Protein AF-A0A7J8N2Q3-F1 (afdb_monomer)

Radius of gyration: 21.03 Å; Cα contacts (8 Å, |Δi|>4): 226; chains: 1; bounding box: 40×67×55 Å

Secondary structure (DSSP, 8-state):
----SS-HHHHHHHHHT--TT-------S-GGGHHHHHHHHHHHHHHHSTT-EEEEEEEE--GGG---S--HHHHTTSTTTT---EEEEEEEE--GGGGGG-S-----------TTSHHHHTTEEEEE-TTS-EEEEE-TTHHHHHHHHHHHHHHHHHHHHS-HHHHHHHHHHHHHHHHS----S-----GGGT-S------S-HHHHHHHHHHHT--HHHHHHHHHTT-

Mean predicted aligned error: 7.69 Å

InterPro domains:
  IPR012392 Very-long-chain 3-ketoacyl-CoA synthase [PTHR31561] (2-230)
  IPR013601 FAE1/Type III polyketide synthase-like protein [PF08392] (2-173)
  IPR016039 Thiolase-like [G3DSA:3.40.47.10] (2-230)
  IPR016039 Thiolase-like [SSF53901] (4-97)
  IPR016039 Thiolase-like [SSF53901] (107-230)

Nearest PDB structures (foldseek):
  3a5s-assembly1_B  TM=7.492E-01  e=6.264E-05  Rheum palmatum
  5uco-assembly1_B  TM=7.896E-01  e=2.938E-04  Hypericum androsaemum
  5w8q-assembly1_A  TM=7.729E-01  e=1.872E-04  Malus domestica
  3a5r-assembly1_B  TM=7.492E-01  e=1.872E-04  Rheum palmatum
  3cjn-assembly1_A-2  TM=3.370E-01  e=7.592E-01  Ruegeria pomeroyi DSS-3

Solvent-accessible surface area (backbone atoms only — not comparable to full-atom values): 14457 Å² total; per-residue (Å²): 114,83,86,49,90,76,38,70,69,59,50,48,37,68,73,68,65,54,68,91,83,68,86,82,82,89,86,75,93,56,66,96,51,42,64,62,52,51,51,51,53,49,54,58,48,46,75,74,46,75,69,42,76,48,76,50,75,45,73,44,58,54,83,92,61,66,47,83,65,84,55,63,52,28,46,52,60,27,66,94,70,61,42,74,71,49,71,52,74,45,85,45,68,63,42,74,87,53,56,89,74,51,93,76,79,91,85,80,87,80,88,81,87,58,65,91,37,65,71,45,43,61,14,66,37,80,47,62,49,100,84,69,43,52,23,48,37,50,44,91,52,33,64,59,44,49,52,50,53,52,52,58,43,43,70,65,44,48,74,75,54,41,54,66,68,57,55,50,51,51,52,48,53,52,53,55,41,75,74,40,95,67,90,72,87,86,85,65,81,69,56,70,79,50,41,93,78,60,84,58,83,60,83,39,71,71,57,48,55,51,49,31,64,75,58,74,51,54,70,77,51,42,41,71,29,53,60,74,64,110

Organism: NCBI:txid34289

Foldseek 3Di:
DDPDVVGPVVVVCVVVVDDPPDDDDRDDDPPPCRQLVVVVVVVVVCVVDAFDKDKGKDWDDCVVAAFPDDDPQQNCCHCVHFDDGDMDMDIDGRDPVCPVVDPDDDDDDDDDDDCVDVLQVLQWDWDADPVRGTGIGHDPCNLVSVVVRVVVRCVVVVVVQADPVLVVVLVVVVVVCVVPVDDDPDSDRQSVRRDVADADACRDPVSLVVVCVVNVHDCVNSVVVVVVRD

Structure (mmCIF, N/CA/C/O backbone):
data_AF-A0A7J8N2Q3-F1
#
_entry.id   AF-A0A7J8N2Q3-F1
#
loop_
_atom_site.group_PDB
_atom_site.id
_atom_site.type_symbol
_atom_site.label_atom_id
_atom_site.label_alt_id
_atom_site.label_comp_id
_atom_site.label_asym_id
_atom_site.label_entity_id
_atom_site.label_seq_id
_atom_site.pdbx_PDB_ins_code
_atom_site.Cartn_x
_atom_site.Cartn_y
_atom_site.Cartn_z
_atom_site.occupancy
_atom_site.B_iso_or_equiv
_atom_site.auth_seq_id
_atom_site.auth_comp_id
_atom_site.auth_asym_id
_atom_site.auth_atom_id
_atom_site.pdbx_PDB_model_num
ATOM 1 N N . MET A 1 1 ? 4.907 -11.312 -9.422 1.00 54.47 1 MET A N 1
ATOM 2 C CA . MET A 1 1 ? 3.965 -11.706 -8.347 1.00 54.47 1 MET A CA 1
ATOM 3 C C . MET A 1 1 ? 3.490 -13.128 -8.620 1.00 54.47 1 MET A C 1
ATOM 5 O O . MET A 1 1 ? 2.993 -13.383 -9.709 1.00 54.47 1 MET A O 1
ATOM 9 N N . ILE A 1 2 ? 3.731 -14.068 -7.705 1.00 56.84 2 ILE A N 1
ATOM 10 C CA . ILE A 1 2 ? 3.454 -15.493 -7.940 1.00 56.84 2 ILE A CA 1
ATOM 11 C C . ILE A 1 2 ? 1.956 -15.760 -7.745 1.00 56.84 2 ILE A C 1
ATOM 13 O O . ILE A 1 2 ? 1.471 -15.773 -6.618 1.00 56.84 2 ILE A O 1
ATOM 17 N N . SER A 1 3 ? 1.229 -16.008 -8.834 1.00 68.81 3 SER A N 1
ATOM 18 C CA . SER A 1 3 ? -0.053 -16.717 -8.779 1.00 68.81 3 SER A CA 1
ATOM 19 C C . SER A 1 3 ? 0.238 -18.196 -9.014 1.00 68.81 3 SER A C 1
ATOM 21 O O . SER A 1 3 ? 0.393 -18.631 -10.150 1.00 68.81 3 SER A O 1
ATOM 23 N N . SER A 1 4 ? 0.438 -18.953 -7.937 1.00 73.31 4 SER A N 1
ATOM 24 C CA . SER A 1 4 ? 0.718 -20.388 -8.024 1.00 73.31 4 SER A CA 1
ATOM 25 C C . SER A 1 4 ? -0.541 -21.215 -7.825 1.00 73.31 4 SER A C 1
ATOM 27 O O . SER A 1 4 ? -1.443 -20.814 -7.089 1.00 73.31 4 SER A O 1
ATOM 29 N N . VAL A 1 5 ? -0.538 -22.424 -8.379 1.00 84.00 5 VAL A N 1
ATOM 30 C CA . VAL A 1 5 ? -1.521 -23.465 -8.078 1.00 84.00 5 VAL A CA 1
ATOM 31 C C . VAL A 1 5 ? -0.773 -24.631 -7.417 1.00 84.00 5 VAL A C 1
ATOM 33 O O . VAL A 1 5 ? 0.144 -25.16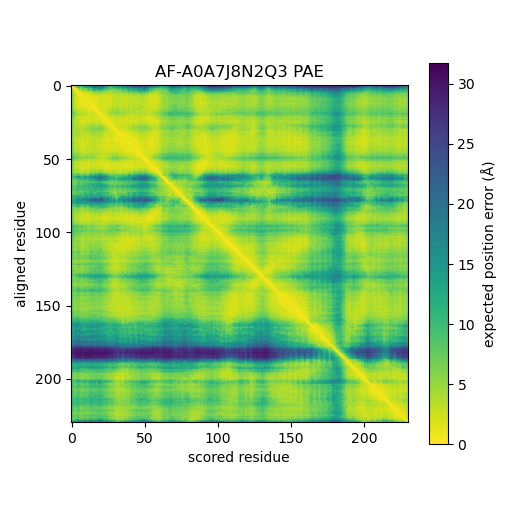5 -8.036 1.00 84.00 5 VAL A O 1
ATOM 36 N N . PRO A 1 6 ? -1.085 -25.005 -6.159 1.00 87.56 6 PRO A N 1
ATOM 37 C CA . PRO A 1 6 ? -2.039 -24.365 -5.247 1.00 87.56 6 PRO A CA 1
ATOM 38 C C . PRO A 1 6 ? -1.592 -22.961 -4.795 1.00 87.56 6 PRO A C 1
ATOM 40 O O . PRO A 1 6 ? -0.399 -22.629 -4.785 1.00 87.56 6 PRO A O 1
ATOM 43 N N . SER A 1 7 ? -2.563 -22.125 -4.415 1.00 90.06 7 SER A N 1
ATOM 44 C CA . SER A 1 7 ? -2.311 -20.750 -3.967 1.00 90.06 7 SER A CA 1
ATOM 45 C C . SER A 1 7 ? -1.512 -20.721 -2.660 1.00 90.06 7 SER A C 1
ATOM 47 O O . SER A 1 7 ? -1.535 -21.671 -1.873 1.00 90.06 7 SER A O 1
ATOM 49 N N . ILE A 1 8 ? -0.796 -19.621 -2.406 1.00 88.50 8 ILE A N 1
ATOM 50 C CA . ILE A 1 8 ? -0.064 -19.417 -1.144 1.00 88.50 8 ILE A CA 1
ATOM 51 C C . ILE A 1 8 ? -0.956 -19.662 0.086 1.00 88.50 8 ILE A C 1
ATOM 53 O O . ILE A 1 8 ? -0.557 -20.473 0.924 1.00 88.50 8 ILE A O 1
ATOM 57 N N . PRO A 1 9 ? -2.159 -19.064 0.211 1.00 91.69 9 PRO A N 1
ATOM 58 C CA . PRO A 1 9 ? -2.989 -19.305 1.387 1.00 91.69 9 PRO A CA 1
ATOM 59 C C . PRO A 1 9 ? -3.460 -20.763 1.504 1.00 91.69 9 PRO A C 1
ATOM 61 O O . PRO A 1 9 ? -3.504 -21.287 2.614 1.00 91.69 9 PRO A O 1
ATOM 64 N N . ALA A 1 10 ? -3.720 -21.464 0.393 1.00 91.81 10 ALA A N 1
ATOM 65 C CA . ALA A 1 10 ? -4.042 -22.893 0.435 1.00 91.81 10 ALA A CA 1
ATOM 66 C C . ALA A 1 10 ? -2.866 -23.729 0.971 1.00 91.81 10 ALA A C 1
ATOM 68 O O . ALA A 1 10 ? -3.051 -24.613 1.810 1.00 91.81 10 ALA A O 1
ATOM 69 N N . ARG A 1 11 ? -1.632 -23.408 0.554 1.00 92.62 11 ARG A N 1
ATOM 70 C CA . ARG A 1 11 ? -0.421 -24.044 1.096 1.00 92.62 11 ARG A CA 1
ATOM 71 C C . ARG A 1 11 ? -0.247 -23.767 2.585 1.00 92.62 11 ARG A C 1
ATOM 73 O O . ARG A 1 11 ? 0.113 -24.683 3.318 1.00 92.62 11 ARG A O 1
ATOM 80 N N . MET A 1 12 ? -0.536 -22.550 3.045 1.00 92.12 12 MET A N 1
ATOM 81 C CA . MET A 1 12 ? -0.490 -22.210 4.471 1.00 92.12 12 MET A CA 1
ATOM 82 C C . MET A 1 12 ? -1.521 -22.999 5.279 1.00 92.12 12 MET A C 1
ATOM 84 O O . MET A 1 12 ? -1.165 -23.582 6.300 1.00 92.12 12 MET A O 1
ATOM 88 N N . ILE A 1 13 ? -2.763 -23.091 4.802 1.00 94.31 13 ILE A N 1
ATOM 89 C CA . ILE A 1 13 ? -3.818 -23.876 5.460 1.00 94.31 13 ILE A CA 1
ATOM 90 C C . ILE A 1 13 ? -3.406 -25.337 5.590 1.00 94.31 13 ILE A C 1
ATOM 92 O O . ILE A 1 13 ? -3.478 -25.896 6.684 1.00 94.31 13 ILE A O 1
ATOM 96 N N . ASN A 1 14 ? -2.890 -25.933 4.512 1.00 94.62 14 ASN A N 1
ATOM 97 C CA . ASN A 1 14 ? -2.403 -27.307 4.553 1.00 94.62 14 ASN A CA 1
ATOM 98 C C . ASN A 1 14 ? -1.186 -27.475 5.484 1.00 94.62 14 ASN A C 1
ATOM 100 O O . ASN A 1 14 ? -1.074 -28.489 6.174 1.00 94.62 14 ASN A O 1
ATOM 104 N N . ARG A 1 15 ? -0.273 -26.497 5.523 1.00 95.25 15 ARG A N 1
ATOM 105 C CA . ARG A 1 15 ? 0.959 -26.545 6.328 1.00 95.25 15 ARG A CA 1
ATOM 106 C C . ARG A 1 15 ? 0.709 -26.392 7.827 1.00 95.25 15 ARG A C 1
ATOM 108 O O . ARG A 1 15 ? 1.404 -27.043 8.607 1.00 95.25 15 ARG A O 1
ATOM 115 N N . TYR A 1 16 ? -0.231 -25.528 8.209 1.00 94.88 16 TYR A N 1
ATOM 116 C CA . TYR A 1 16 ? -0.578 -25.231 9.603 1.00 94.88 16 TYR A CA 1
ATOM 117 C C . TYR A 1 16 ? -1.813 -25.987 10.097 1.00 94.88 16 TYR A C 1
ATOM 119 O O . TYR A 1 16 ? -2.185 -25.820 11.253 1.00 94.88 16 TYR A O 1
ATOM 127 N N . LYS A 1 17 ? -2.437 -26.806 9.239 1.00 96.31 17 LYS A N 1
ATOM 128 C CA . LYS A 1 17 ? -3.649 -27.577 9.558 1.00 96.31 17 LYS A CA 1
ATOM 129 C C . LYS A 1 17 ? -4.736 -26.679 10.147 1.00 96.31 17 LYS A C 1
ATOM 131 O O . LYS A 1 17 ? -5.280 -26.932 11.216 1.00 96.31 17 LYS A O 1
ATOM 136 N N . MET A 1 18 ? -4.993 -25.573 9.448 1.00 95.06 18 MET A N 1
ATOM 137 C CA . MET A 1 18 ? -6.020 -24.624 9.868 1.00 95.06 18 MET A CA 1
ATOM 138 C C . MET A 1 18 ? -7.410 -25.265 9.763 1.00 95.06 18 MET A C 1
ATOM 140 O O . MET A 1 18 ? -7.608 -26.220 9.016 1.00 95.06 18 MET A O 1
ATOM 144 N N . ARG A 1 19 ? -8.363 -24.713 10.517 1.00 94.69 19 ARG A N 1
ATOM 145 C CA . ARG A 1 19 ? -9.765 -25.150 10.535 1.00 94.69 19 ARG A CA 1
ATOM 146 C C . ARG A 1 19 ? -10.413 -25.135 9.141 1.00 94.69 19 ARG A C 1
ATOM 148 O O . ARG A 1 19 ? -10.018 -24.364 8.268 1.00 94.69 19 ARG A O 1
ATOM 155 N N . GLU A 1 20 ? -11.427 -25.970 8.956 1.00 93.00 20 GLU A N 1
ATOM 156 C CA . GLU A 1 20 ? -12.126 -26.150 7.675 1.00 93.00 20 GLU A CA 1
ATOM 157 C C . GLU A 1 20 ? -12.975 -24.938 7.248 1.00 93.00 20 GLU A C 1
ATOM 159 O O . GLU A 1 20 ? -13.166 -24.703 6.059 1.00 93.00 20 GLU A O 1
ATOM 164 N N . ASP A 1 21 ? -13.417 -24.108 8.195 1.00 93.31 21 ASP A N 1
ATOM 165 C CA . ASP A 1 21 ? -14.246 -22.917 7.971 1.00 93.31 21 ASP A CA 1
ATOM 166 C C . ASP A 1 21 ? -13.430 -21.628 7.724 1.00 93.31 21 ASP A C 1
ATOM 168 O O . ASP A 1 21 ? -13.974 -20.516 7.755 1.00 93.31 21 ASP A O 1
ATOM 172 N N . VAL A 1 22 ? -12.110 -21.721 7.495 1.00 94.06 22 VAL A N 1
ATOM 173 C CA . VAL A 1 22 ? -11.301 -20.537 7.156 1.00 94.06 22 VAL A CA 1
ATOM 174 C C . VAL A 1 22 ? -11.741 -19.964 5.810 1.00 94.06 22 VAL A C 1
ATOM 176 O O . VAL A 1 22 ? -11.649 -20.606 4.768 1.00 94.06 22 VAL A O 1
ATOM 179 N N . LYS A 1 23 ? -12.130 -18.686 5.815 1.00 93.88 23 LYS A N 1
ATOM 180 C CA . LYS A 1 23 ? -12.377 -17.919 4.589 1.00 93.88 23 LYS A CA 1
ATOM 181 C C . LYS A 1 23 ? -11.057 -17.468 3.978 1.00 93.88 23 LYS A C 1
ATOM 183 O O . LYS A 1 23 ? -10.260 -16.807 4.643 1.00 93.88 23 LYS A O 1
ATOM 188 N N . VAL A 1 24 ? -10.850 -17.803 2.707 1.00 93.44 24 VAL A N 1
ATOM 189 C CA . VAL A 1 24 ? -9.596 -17.555 1.992 1.00 93.44 24 VAL A CA 1
ATOM 190 C C . VAL A 1 24 ? -9.809 -16.585 0.847 1.00 93.44 24 VAL A C 1
ATOM 192 O O . VAL A 1 24 ? -10.667 -16.798 -0.003 1.00 93.44 24 VAL A O 1
ATOM 195 N N . PHE A 1 25 ? -8.964 -15.560 0.791 1.00 93.12 25 PHE A N 1
ATOM 196 C CA . PHE A 1 25 ? -8.915 -14.606 -0.309 1.00 93.12 25 PHE A CA 1
ATOM 197 C C . PHE A 1 25 ? -7.482 -14.557 -0.841 1.00 93.12 25 PHE A C 1
ATOM 199 O O . PHE A 1 25 ? -6.550 -14.282 -0.087 1.00 93.12 25 PHE A O 1
ATOM 206 N N . ASN A 1 26 ? -7.298 -14.851 -2.129 1.00 92.06 26 ASN A N 1
ATOM 207 C CA . ASN A 1 26 ? -6.002 -14.749 -2.796 1.00 92.06 26 ASN A CA 1
ATOM 208 C C . ASN A 1 26 ? -5.988 -13.499 -3.677 1.00 92.06 26 ASN A C 1
ATOM 210 O O . ASN A 1 26 ? -6.590 -13.478 -4.748 1.00 92.06 26 ASN A O 1
ATOM 214 N N . LEU A 1 27 ? -5.324 -12.454 -3.197 1.00 90.81 27 LEU A N 1
ATOM 215 C CA . LEU A 1 27 ? -5.249 -11.160 -3.861 1.00 90.81 27 LEU A CA 1
ATOM 216 C C . LEU A 1 27 ? -4.025 -11.115 -4.785 1.00 90.81 27 LEU A C 1
ATOM 218 O O . LEU A 1 27 ? -2.906 -11.343 -4.336 1.00 90.81 27 LEU A O 1
ATOM 222 N N . SER A 1 28 ? -4.230 -10.813 -6.069 1.00 88.25 28 SER A N 1
ATOM 223 C CA . SER A 1 28 ? -3.162 -10.740 -7.076 1.00 88.25 28 SER A CA 1
ATOM 224 C C . SER A 1 28 ? -3.347 -9.536 -8.004 1.00 88.25 28 SER A C 1
ATOM 226 O O . SER A 1 28 ? -4.427 -8.956 -8.064 1.00 88.25 28 SER A O 1
ATOM 228 N N . GLY A 1 29 ? -2.282 -9.132 -8.700 1.00 84.81 29 GLY A N 1
ATOM 229 C CA . GLY A 1 29 ? -2.320 -8.074 -9.722 1.00 84.81 29 GLY A CA 1
ATOM 230 C C . GLY A 1 29 ? -2.303 -6.627 -9.211 1.00 84.81 29 GLY A C 1
ATOM 231 O O . GLY A 1 29 ? -2.297 -5.708 -10.016 1.00 84.81 29 GLY A O 1
ATOM 232 N N . MET A 1 30 ? -2.248 -6.392 -7.895 1.00 88.88 30 MET A N 1
ATOM 233 C CA . MET A 1 30 ? -2.304 -5.033 -7.312 1.00 88.88 30 MET A CA 1
ATOM 234 C C . MET A 1 30 ? -0.930 -4.388 -7.046 1.00 88.88 30 MET A C 1
ATOM 236 O O . MET A 1 30 ? -0.846 -3.261 -6.546 1.00 88.88 30 MET A O 1
ATOM 240 N N . GLY A 1 31 ? 0.158 -5.100 -7.347 1.00 87.25 31 GLY A N 1
ATOM 241 C CA . GLY A 1 31 ? 1.531 -4.637 -7.120 1.00 87.25 31 GLY A CA 1
ATOM 242 C C . GLY A 1 31 ? 1.819 -4.268 -5.660 1.00 87.25 31 GLY A C 1
ATOM 243 O O . GLY A 1 31 ? 1.273 -4.864 -4.729 1.00 87.25 31 GLY A O 1
ATOM 244 N N . CYS A 1 32 ? 2.636 -3.232 -5.470 1.00 88.06 32 CYS A N 1
ATOM 245 C CA . CYS A 1 32 ? 3.092 -2.739 -4.166 1.00 88.06 32 CYS A CA 1
ATOM 246 C C . CYS A 1 32 ? 1.965 -2.313 -3.204 1.00 88.06 32 CYS A C 1
ATOM 248 O O . CYS A 1 32 ? 2.189 -2.171 -2.004 1.00 88.06 32 CYS A O 1
ATOM 250 N N . SER A 1 33 ? 0.749 -2.090 -3.712 1.00 90.19 33 SER A N 1
ATOM 251 C CA . SER A 1 33 ? -0.406 -1.678 -2.903 1.00 90.19 33 SER A CA 1
ATOM 252 C C . SER A 1 33 ? -1.162 -2.847 -2.257 1.00 90.19 33 SER A C 1
ATOM 254 O O . SER A 1 33 ? -2.009 -2.626 -1.386 1.00 90.19 33 SER A O 1
ATOM 256 N N . ALA A 1 34 ? -0.848 -4.091 -2.644 1.00 91.38 34 ALA A N 1
ATOM 257 C CA . ALA A 1 34 ? -1.627 -5.277 -2.295 1.00 91.38 34 ALA A CA 1
ATOM 258 C C . ALA A 1 34 ? -1.839 -5.452 -0.783 1.00 91.38 34 ALA A C 1
ATOM 260 O O . ALA A 1 34 ? -2.956 -5.740 -0.357 1.00 91.38 34 ALA A O 1
ATOM 261 N N . SER A 1 35 ? -0.806 -5.219 0.034 1.00 91.81 35 SER A N 1
ATOM 262 C CA . SER A 1 35 ? -0.883 -5.383 1.492 1.00 91.81 35 SER A CA 1
ATOM 263 C C . SER A 1 35 ? -1.888 -4.425 2.140 1.00 91.81 35 SER A C 1
ATOM 265 O O . SER A 1 35 ? -2.669 -4.835 2.995 1.00 91.81 35 SER A O 1
ATOM 267 N N . VAL A 1 36 ? -1.918 -3.157 1.717 1.00 92.94 36 VAL A N 1
ATOM 268 C CA . VAL A 1 36 ? -2.849 -2.156 2.272 1.00 92.94 36 VAL A CA 1
ATOM 269 C C . VAL A 1 36 ? -4.276 -2.417 1.785 1.00 92.94 36 VAL A C 1
ATOM 271 O O . VAL A 1 36 ? -5.223 -2.269 2.554 1.00 92.94 36 VAL A O 1
ATOM 274 N N . ILE A 1 37 ? -4.443 -2.880 0.543 1.00 94.62 37 ILE A N 1
ATOM 275 C CA . ILE A 1 37 ? -5.757 -3.284 0.020 1.00 94.62 37 ILE A CA 1
ATOM 276 C C . ILE A 1 37 ? -6.281 -4.530 0.747 1.00 94.62 37 ILE A C 1
ATOM 278 O O . ILE A 1 37 ? -7.472 -4.623 1.031 1.00 94.62 37 ILE A O 1
ATOM 282 N N . ALA A 1 38 ? -5.407 -5.468 1.116 1.00 95.12 38 ALA A N 1
ATOM 283 C CA . ALA A 1 38 ? -5.791 -6.613 1.933 1.00 95.12 38 ALA A CA 1
ATOM 284 C C . ALA A 1 38 ? -6.299 -6.180 3.319 1.00 95.12 38 ALA A C 1
ATOM 286 O O . ALA A 1 38 ? -7.306 -6.701 3.796 1.00 95.12 38 ALA A O 1
ATOM 287 N N . VAL A 1 39 ? -5.652 -5.189 3.944 1.00 95.69 39 VAL A N 1
ATOM 288 C CA . VAL A 1 39 ? -6.125 -4.594 5.207 1.00 95.69 39 VAL A CA 1
ATOM 289 C C . VAL A 1 39 ? -7.487 -3.916 5.024 1.00 95.69 39 VAL A C 1
ATOM 291 O O . VAL A 1 39 ? -8.354 -4.071 5.881 1.00 95.69 39 VAL A O 1
ATOM 294 N N . ASP A 1 40 ? -7.710 -3.221 3.905 1.00 95.50 40 ASP A N 1
ATOM 295 C CA . ASP A 1 40 ? -9.006 -2.616 3.568 1.00 95.50 40 ASP A CA 1
ATOM 296 C C . ASP A 1 40 ? -10.121 -3.663 3.435 1.00 95.50 40 ASP A C 1
ATOM 298 O O . ASP A 1 40 ? -11.200 -3.521 4.016 1.00 95.50 40 ASP A O 1
ATOM 302 N N . LEU A 1 41 ? -9.844 -4.768 2.739 1.00 95.44 41 LEU A N 1
ATOM 303 C CA . LEU A 1 41 ? -10.775 -5.889 2.627 1.00 95.44 41 LEU A CA 1
ATOM 304 C C . LEU A 1 41 ? -11.117 -6.464 4.008 1.00 95.44 41 LEU A C 1
ATOM 306 O O . LEU A 1 41 ? -12.290 -6.656 4.326 1.00 95.44 41 LEU A O 1
ATOM 310 N N . VAL A 1 42 ? -10.111 -6.698 4.855 1.00 96.12 42 VAL A N 1
ATOM 311 C CA . VAL A 1 42 ? -10.325 -7.192 6.223 1.00 96.12 42 VAL A CA 1
ATOM 312 C C . VAL A 1 42 ? -11.149 -6.205 7.050 1.00 96.12 42 VAL A C 1
ATOM 314 O O . VAL A 1 42 ? -12.045 -6.630 7.776 1.00 96.12 42 VAL A O 1
ATOM 317 N N . ASN A 1 43 ? -10.898 -4.901 6.923 1.00 95.38 43 ASN A N 1
ATOM 318 C CA . ASN A 1 43 ? -11.652 -3.869 7.628 1.00 95.38 43 ASN A CA 1
ATOM 319 C C . ASN A 1 43 ? -13.149 -3.914 7.272 1.00 95.38 43 ASN A C 1
ATOM 321 O O . ASN A 1 43 ? -13.991 -3.884 8.168 1.00 95.38 43 ASN A O 1
ATOM 325 N N . HIS A 1 44 ? -13.490 -4.071 5.991 1.00 95.06 44 HIS A N 1
ATOM 326 C CA . HIS A 1 44 ? -14.879 -4.251 5.553 1.00 95.06 44 HIS A CA 1
ATOM 327 C C . HIS A 1 44 ? -15.481 -5.577 6.041 1.00 95.06 44 HIS A C 1
ATOM 329 O O . HIS A 1 44 ? -16.619 -5.613 6.512 1.00 95.06 44 HIS A O 1
ATOM 335 N N . LEU A 1 45 ? -14.713 -6.671 6.015 1.00 95.44 45 LEU A N 1
ATOM 336 C CA . LEU A 1 45 ? -15.167 -7.958 6.549 1.00 95.44 45 LEU A CA 1
ATOM 337 C C . LEU A 1 45 ? -15.455 -7.878 8.052 1.00 95.44 45 LEU A C 1
ATOM 339 O O . LEU A 1 45 ? -16.455 -8.425 8.508 1.00 95.44 45 LEU A O 1
ATOM 343 N N . PHE A 1 46 ? -14.643 -7.161 8.825 1.00 95.38 46 PHE A N 1
ATOM 344 C CA . PHE A 1 46 ? -14.852 -6.967 10.261 1.00 95.38 46 PHE A CA 1
ATOM 345 C C . PHE A 1 46 ? -16.083 -6.129 10.607 1.00 95.38 46 PHE A C 1
ATOM 347 O O . PHE A 1 46 ? -16.605 -6.274 11.713 1.00 95.38 46 PHE A O 1
ATOM 354 N N . GLN A 1 47 ? -16.580 -5.296 9.690 1.00 93.31 47 GLN A N 1
ATOM 355 C CA . GLN A 1 47 ? -17.863 -4.608 9.876 1.00 93.31 47 GLN A CA 1
ATOM 356 C C . GLN A 1 47 ? -19.042 -5.590 9.822 1.00 93.31 47 GLN A C 1
ATOM 358 O O . GLN A 1 47 ? -20.032 -5.396 10.523 1.00 93.31 47 GLN A O 1
ATOM 363 N N . THR A 1 48 ? -18.911 -6.667 9.042 1.00 95.25 48 THR A N 1
ATOM 364 C CA . THR A 1 48 ? -19.952 -7.694 8.883 1.00 95.25 48 THR A CA 1
ATOM 365 C C . THR A 1 48 ? -19.803 -8.819 9.912 1.00 95.25 48 THR A C 1
ATOM 367 O O . THR A 1 48 ? -20.766 -9.204 10.572 1.00 95.25 48 THR A O 1
ATOM 370 N N . TYR A 1 49 ? -18.588 -9.340 10.093 1.00 93.69 49 TYR A N 1
ATOM 371 C CA . TYR A 1 49 ? -18.291 -10.459 10.985 1.00 93.69 49 TYR A CA 1
ATOM 372 C C . TYR A 1 49 ? -17.688 -9.966 12.304 1.00 93.69 49 TYR A C 1
ATOM 374 O O . TYR A 1 49 ? -16.561 -9.467 12.352 1.00 93.69 49 TYR A O 1
ATOM 382 N N . LYS A 1 50 ? -18.424 -10.151 13.402 1.00 92.44 50 LYS A N 1
ATOM 383 C CA . LYS A 1 50 ? -17.975 -9.766 14.748 1.00 92.44 50 LYS A CA 1
ATOM 384 C C . LYS A 1 50 ? -17.085 -10.839 15.376 1.00 92.44 50 LYS A C 1
ATOM 386 O O . LYS A 1 50 ? -17.235 -12.023 15.095 1.00 92.44 50 LYS A O 1
ATOM 391 N N . ASN A 1 51 ? -16.180 -10.412 16.260 1.00 93.50 51 ASN A N 1
ATOM 392 C CA . ASN A 1 51 ? -15.316 -11.280 17.072 1.00 93.50 51 ASN A CA 1
ATOM 393 C C . ASN A 1 51 ? -14.435 -12.266 16.284 1.00 93.50 51 ASN A C 1
ATOM 395 O O . ASN A 1 51 ? -14.143 -13.360 16.765 1.00 93.50 51 ASN A O 1
ATOM 399 N N . GLN A 1 52 ? -13.959 -11.862 15.106 1.00 94.56 52 GLN A N 1
ATOM 400 C CA . GLN A 1 52 ? -13.091 -12.690 14.271 1.00 94.56 52 GLN A CA 1
ATOM 401 C C . GLN A 1 52 ? -11.609 -12.305 14.352 1.00 94.56 52 GLN A C 1
ATOM 403 O O . GLN A 1 52 ? -11.238 -11.213 14.802 1.00 94.56 52 GLN A O 1
ATOM 408 N N . PHE A 1 53 ? -10.771 -13.233 13.891 1.00 94.94 53 PHE A N 1
ATOM 409 C CA . PHE A 1 53 ? -9.366 -13.007 13.568 1.00 94.94 53 PHE A CA 1
ATOM 410 C C . PHE A 1 53 ? -9.173 -13.063 12.057 1.00 94.94 53 PHE A C 1
ATOM 412 O O . PHE A 1 53 ? -9.799 -13.877 11.377 1.00 94.94 53 PHE A O 1
ATOM 419 N N . ALA A 1 54 ? -8.274 -12.231 11.550 1.00 96.12 54 ALA A N 1
ATOM 420 C CA . ALA A 1 54 ? -7.827 -12.274 10.169 1.00 96.12 54 ALA A CA 1
ATOM 421 C C . ALA A 1 54 ? -6.302 -12.247 10.129 1.00 96.12 54 ALA A C 1
ATOM 423 O O . ALA A 1 54 ? -5.668 -11.526 10.899 1.00 96.12 54 ALA A O 1
ATOM 424 N N . ILE A 1 55 ? -5.726 -13.033 9.224 1.00 95.44 55 ILE A N 1
ATOM 425 C CA . ILE A 1 55 ? -4.292 -13.035 8.955 1.00 95.44 55 ILE A CA 1
ATOM 426 C C . ILE A 1 55 ? -4.117 -12.515 7.534 1.00 95.44 55 ILE A C 1
ATOM 428 O O . ILE A 1 55 ? -4.631 -13.106 6.586 1.00 95.44 55 ILE A O 1
ATOM 432 N N . VAL A 1 56 ? -3.410 -11.399 7.395 1.00 95.62 56 VAL A N 1
ATOM 433 C CA . VAL A 1 56 ? -2.982 -10.871 6.100 1.00 95.62 56 VAL A CA 1
ATOM 434 C C . VAL A 1 56 ? -1.557 -11.333 5.880 1.00 95.62 56 VAL A C 1
ATOM 436 O O . VAL A 1 56 ? -0.704 -11.101 6.731 1.00 95.62 56 VAL A O 1
ATOM 439 N N . VAL A 1 57 ? -1.298 -11.980 4.750 1.00 93.56 57 VAL A N 1
ATOM 440 C CA . VAL A 1 57 ? 0.039 -12.441 4.372 1.00 93.56 57 VAL A CA 1
ATOM 441 C C . VAL A 1 57 ? 0.365 -11.852 3.017 1.00 93.56 57 VAL A C 1
ATOM 443 O O . VAL A 1 57 ? -0.402 -12.009 2.069 1.00 93.56 57 VAL A O 1
ATOM 446 N N . SER A 1 58 ? 1.501 -11.175 2.939 1.00 91.19 58 SER A N 1
ATOM 447 C CA . SER A 1 58 ? 2.058 -10.663 1.699 1.00 91.19 58 SER A CA 1
ATOM 448 C C . SER A 1 58 ? 3.402 -11.331 1.465 1.00 91.19 58 SER A C 1
ATOM 450 O O . SER A 1 58 ? 4.207 -11.465 2.386 1.00 91.19 58 SER A O 1
ATOM 452 N N . SER A 1 59 ? 3.631 -11.790 0.242 1.00 88.12 59 SER A N 1
ATOM 453 C CA . SER A 1 59 ? 4.894 -12.389 -0.168 1.00 88.12 59 SER A CA 1
ATOM 454 C C . SER A 1 59 ? 5.210 -11.936 -1.580 1.00 88.12 59 SER A C 1
ATOM 456 O O . SER A 1 59 ? 4.374 -12.024 -2.482 1.00 88.12 59 SER A O 1
ATOM 458 N N . GLU A 1 60 ? 6.430 -11.456 -1.759 1.00 84.94 60 GLU A N 1
ATOM 459 C CA . GLU A 1 60 ? 6.942 -10.988 -3.028 1.00 84.94 60 GLU A CA 1
ATOM 460 C C . GLU A 1 60 ? 8.194 -11.780 -3.387 1.00 84.94 60 GLU A C 1
ATOM 462 O O . GLU A 1 60 ? 9.170 -11.828 -2.641 1.00 84.94 60 GLU A O 1
ATOM 467 N N . SER A 1 61 ? 8.140 -12.429 -4.548 1.00 76.62 61 SER A N 1
ATOM 468 C CA . SER A 1 61 ? 9.271 -13.130 -5.140 1.00 76.62 61 SER A CA 1
ATOM 469 C C . SER A 1 61 ? 9.476 -12.616 -6.557 1.00 76.62 61 SER A C 1
ATOM 471 O O . SER A 1 61 ? 8.546 -12.576 -7.374 1.00 76.62 61 SER A O 1
ATOM 473 N N . LEU A 1 62 ? 10.712 -12.202 -6.813 1.00 69.62 62 LEU A N 1
ATOM 474 C CA . LEU A 1 62 ? 11.143 -11.565 -8.053 1.00 69.62 62 LEU A CA 1
ATOM 475 C C . LEU A 1 62 ? 11.902 -12.514 -8.969 1.00 69.62 62 LEU A C 1
ATOM 477 O O . LEU A 1 62 ? 12.011 -12.241 -10.158 1.00 69.62 62 LEU A O 1
ATOM 481 N N . SER A 1 63 ? 12.366 -13.643 -8.431 1.00 64.75 63 SER A N 1
ATOM 482 C CA . SER A 1 63 ? 13.133 -14.657 -9.153 1.00 64.75 63 SER A CA 1
ATOM 483 C C . SER A 1 63 ? 12.508 -15.082 -10.494 1.00 64.75 63 SER A C 1
ATOM 485 O O . SER A 1 63 ? 13.262 -15.206 -11.452 1.00 64.75 63 SER A O 1
ATOM 487 N N . PRO A 1 64 ? 11.173 -15.244 -10.642 1.00 60.31 64 PRO A N 1
ATOM 488 C CA . PRO A 1 64 ? 10.593 -15.638 -11.929 1.00 60.31 64 PRO A CA 1
ATOM 489 C C . PRO A 1 64 ? 10.325 -14.476 -12.905 1.00 60.31 64 PRO A C 1
ATOM 491 O O . PRO A 1 64 ? 9.801 -14.720 -13.983 1.00 60.31 64 PRO A O 1
ATOM 494 N N . ASN A 1 65 ? 10.608 -13.219 -12.543 1.00 66.25 65 ASN A N 1
ATOM 495 C CA . ASN A 1 65 ? 10.302 -12.037 -13.369 1.00 66.25 65 ASN A CA 1
ATOM 496 C C . ASN A 1 65 ? 11.555 -11.205 -13.683 1.00 66.25 65 ASN A C 1
ATOM 498 O O . ASN A 1 65 ? 11.470 -9.983 -13.796 1.00 66.25 65 ASN A O 1
ATOM 502 N N . TRP A 1 66 ? 12.716 -11.855 -13.766 1.00 73.00 66 TRP A N 1
ATOM 503 C CA . TRP A 1 66 ? 13.968 -11.188 -14.102 1.00 73.00 66 TRP A CA 1
ATOM 504 C C . TRP A 1 66 ? 13.956 -10.710 -15.556 1.00 73.00 66 TRP A C 1
ATOM 506 O O . TRP A 1 66 ? 13.813 -11.521 -16.471 1.00 73.00 66 TRP A O 1
ATOM 516 N N . TYR A 1 67 ? 14.151 -9.410 -15.773 1.00 78.69 67 TYR A N 1
ATOM 517 C CA . TYR A 1 67 ? 14.253 -8.864 -17.119 1.00 78.69 67 TYR A CA 1
ATOM 518 C C . TYR A 1 67 ? 15.687 -9.002 -17.652 1.00 78.69 67 TYR A C 1
ATOM 520 O O . TYR A 1 67 ? 16.627 -8.442 -17.080 1.00 78.69 67 TYR A O 1
ATOM 528 N N . VAL A 1 68 ? 15.844 -9.756 -18.746 1.00 81.12 68 VAL A N 1
ATOM 529 C CA . VAL A 1 68 ? 17.133 -10.060 -19.407 1.00 81.12 68 VAL A CA 1
ATOM 530 C C . VAL A 1 68 ? 17.444 -9.088 -20.562 1.00 81.12 68 VAL A C 1
ATOM 532 O O . VAL A 1 68 ? 18.569 -9.055 -21.057 1.00 81.12 68 VAL A O 1
ATOM 535 N N . GLY A 1 69 ? 16.471 -8.275 -20.984 1.00 81.88 69 GLY A N 1
ATOM 536 C CA . GLY A 1 69 ? 16.622 -7.354 -22.110 1.00 81.88 69 GLY A CA 1
ATOM 537 C C . GLY A 1 69 ? 17.448 -6.098 -21.795 1.00 81.88 69 GLY A C 1
ATOM 538 O O . GLY A 1 69 ? 17.997 -5.918 -20.705 1.00 81.88 69 GLY A O 1
ATOM 539 N N . LYS A 1 70 ? 17.541 -5.197 -22.783 1.00 82.50 70 LYS A N 1
ATOM 540 C CA . LYS A 1 70 ? 18.394 -3.987 -22.734 1.00 82.50 70 LYS A CA 1
ATOM 541 C C . LYS A 1 70 ? 17.633 -2.680 -22.481 1.00 82.50 70 LYS A C 1
ATOM 543 O O . LYS A 1 70 ? 18.262 -1.644 -22.264 1.00 82.50 70 LYS A O 1
ATOM 548 N N . GLU A 1 71 ? 16.300 -2.709 -22.498 1.00 79.75 71 GLU A N 1
ATOM 549 C CA . GLU A 1 71 ? 15.484 -1.507 -22.267 1.00 79.75 71 GLU A CA 1
ATOM 550 C C . GLU A 1 71 ? 15.653 -0.955 -20.851 1.00 79.75 71 GLU A C 1
ATOM 552 O O . GLU A 1 71 ? 15.254 -1.577 -19.864 1.00 79.75 71 GLU A O 1
ATOM 557 N N . ARG A 1 72 ? 16.189 0.266 -20.735 1.00 78.25 72 ARG A N 1
ATOM 558 C CA . ARG A 1 72 ? 16.483 0.892 -19.432 1.00 78.25 72 ARG A CA 1
ATOM 559 C C . ARG A 1 72 ? 15.246 1.036 -18.545 1.00 78.25 72 ARG A C 1
ATOM 561 O O . ARG A 1 72 ? 15.343 0.847 -17.337 1.00 78.25 72 ARG A O 1
ATOM 568 N N . SER A 1 73 ? 14.096 1.365 -19.129 1.00 76.12 73 SER A N 1
ATOM 569 C CA . SER A 1 73 ? 12.809 1.511 -18.427 1.00 76.12 73 SER A CA 1
ATOM 570 C C . SER A 1 73 ? 12.326 0.206 -17.782 1.00 76.12 73 SER A C 1
ATOM 572 O O . SER A 1 73 ? 11.607 0.264 -16.784 1.00 76.12 73 SER A O 1
ATOM 574 N N . MET A 1 74 ? 12.759 -0.943 -18.314 1.00 77.12 74 MET A N 1
ATOM 575 C CA . MET A 1 74 ? 12.479 -2.284 -17.792 1.00 77.12 74 MET A CA 1
ATOM 576 C C . MET A 1 74 ? 13.627 -2.877 -16.969 1.00 77.12 74 MET A C 1
ATOM 578 O O . MET A 1 74 ? 13.424 -3.825 -16.216 1.00 77.12 74 MET A O 1
ATOM 582 N N . MET A 1 75 ? 14.826 -2.296 -17.056 1.00 77.00 75 MET A N 1
ATOM 583 C CA . MET A 1 75 ? 15.950 -2.647 -16.185 1.00 77.00 75 MET A CA 1
ATOM 584 C C . MET A 1 75 ? 15.843 -2.010 -14.797 1.00 77.00 75 MET A C 1
ATOM 586 O O . MET A 1 75 ? 16.294 -2.611 -13.829 1.00 77.00 75 MET A O 1
ATOM 590 N N . LEU A 1 76 ? 15.266 -0.808 -14.667 1.00 72.50 76 LEU A N 1
ATOM 591 C CA . LEU A 1 76 ? 15.116 -0.129 -13.367 1.00 72.50 76 LEU A CA 1
ATOM 592 C C . LEU A 1 76 ? 14.401 -0.978 -12.300 1.00 72.50 76 LEU A C 1
ATOM 594 O O . LEU A 1 76 ? 14.859 -0.983 -11.160 1.00 72.50 76 LEU A O 1
ATOM 598 N N . PRO A 1 77 ? 13.324 -1.716 -12.623 1.00 68.62 77 PRO A N 1
ATOM 599 C CA . PRO A 1 77 ? 12.637 -2.572 -11.661 1.00 68.62 77 PRO A CA 1
ATOM 600 C C . PRO A 1 77 ? 13.361 -3.898 -11.414 1.00 68.62 77 PRO A C 1
ATOM 602 O O . PRO A 1 77 ? 12.842 -4.743 -10.693 1.00 68.62 77 PRO A O 1
ATOM 605 N N . ASN A 1 78 ? 14.541 -4.136 -11.996 1.00 67.81 78 ASN A N 1
ATOM 606 C CA . ASN A 1 78 ? 15.246 -5.380 -11.721 1.00 67.81 78 ASN A CA 1
ATOM 607 C C . ASN A 1 78 ? 15.664 -5.478 -10.241 1.00 67.81 78 ASN A C 1
ATOM 609 O O . ASN A 1 78 ? 15.892 -4.458 -9.574 1.00 67.81 78 ASN A O 1
ATOM 613 N N . PRO A 1 79 ? 15.823 -6.713 -9.730 1.00 56.28 79 PRO A N 1
ATOM 614 C CA . PRO A 1 79 ? 16.191 -6.955 -8.337 1.00 56.28 79 PRO A CA 1
ATOM 615 C C . PRO A 1 79 ? 17.533 -6.353 -7.916 1.00 56.28 79 PRO A C 1
ATOM 617 O O . PRO A 1 79 ? 17.753 -6.088 -6.741 1.00 56.28 79 PRO A O 1
ATOM 620 N N . ASN A 1 80 ? 18.431 -6.105 -8.873 1.00 59.53 80 ASN A N 1
ATOM 621 C CA . ASN A 1 80 ? 19.713 -5.454 -8.601 1.00 59.53 80 ASN A CA 1
ATOM 622 C C . ASN A 1 80 ? 19.587 -3.955 -8.279 1.00 59.53 80 ASN A C 1
ATOM 624 O O . ASN A 1 80 ? 20.576 -3.358 -7.865 1.00 59.53 80 ASN A O 1
ATOM 628 N N . ILE A 1 81 ? 18.428 -3.327 -8.522 1.00 65.00 81 ILE A N 1
ATOM 629 C CA . ILE A 1 81 ? 18.282 -1.864 -8.461 1.00 65.00 81 ILE A CA 1
ATOM 630 C C . ILE A 1 81 ? 17.161 -1.432 -7.509 1.00 65.00 81 ILE A C 1
ATOM 632 O O . ILE A 1 81 ? 17.404 -0.577 -6.659 1.00 65.00 81 ILE A O 1
ATOM 636 N N . LEU A 1 82 ? 15.947 -1.982 -7.633 1.00 68.19 82 LEU A N 1
ATOM 637 C CA . LEU A 1 82 ? 14.789 -1.511 -6.851 1.00 68.19 82 LEU A CA 1
ATOM 638 C C . LEU A 1 82 ? 14.059 -2.610 -6.084 1.00 68.19 82 LEU A C 1
ATOM 640 O O . LEU A 1 82 ? 13.680 -2.399 -4.932 1.00 68.19 82 LEU A O 1
ATOM 644 N N . PHE A 1 83 ? 13.812 -3.760 -6.708 1.00 74.38 83 PHE A N 1
ATOM 645 C CA . PHE A 1 83 ? 12.937 -4.757 -6.105 1.00 74.38 83 PHE A CA 1
ATOM 646 C C . PHE A 1 83 ? 13.698 -5.741 -5.214 1.00 74.38 83 PHE A C 1
ATOM 648 O O . PHE A 1 83 ? 14.774 -6.220 -5.552 1.00 74.38 83 PHE A O 1
ATOM 655 N N . ARG A 1 84 ? 13.104 -6.091 -4.070 1.00 75.25 84 ARG A N 1
ATOM 656 C CA . ARG A 1 84 ? 13.644 -7.092 -3.145 1.00 75.25 84 ARG A CA 1
ATOM 657 C C . ARG A 1 84 ? 12.651 -8.213 -2.891 1.00 75.25 84 ARG A C 1
ATOM 659 O O . ARG A 1 84 ? 11.441 -8.037 -2.998 1.00 75.25 84 ARG A O 1
ATOM 666 N N . ILE A 1 85 ? 13.184 -9.378 -2.545 1.00 82.19 85 ILE A N 1
ATOM 667 C CA . ILE A 1 85 ? 12.377 -10.515 -2.110 1.00 82.19 85 ILE A CA 1
ATOM 668 C C . ILE A 1 85 ? 12.042 -10.302 -0.639 1.00 82.19 85 ILE A C 1
ATOM 670 O O . ILE A 1 85 ? 12.919 -9.996 0.166 1.00 82.19 85 ILE A O 1
ATOM 674 N N . GLY A 1 86 ? 10.776 -10.474 -0.284 1.00 84.25 86 GLY A N 1
ATOM 675 C CA . GLY A 1 86 ? 10.329 -10.249 1.079 1.00 84.25 86 GLY A CA 1
ATOM 676 C C . GLY A 1 86 ? 8.967 -10.857 1.350 1.00 84.25 86 GLY A C 1
ATOM 677 O O . GLY A 1 86 ? 8.235 -11.275 0.450 1.00 84.25 86 GLY A O 1
ATOM 678 N N . GLY A 1 87 ? 8.619 -10.908 2.627 1.00 88.06 87 GLY A N 1
ATOM 679 C CA . GLY A 1 87 ? 7.293 -11.296 3.065 1.00 88.06 87 GLY A CA 1
ATOM 680 C C . GLY A 1 87 ? 6.958 -10.634 4.386 1.00 88.06 87 GLY A C 1
ATOM 681 O O . GLY A 1 87 ? 7.837 -10.372 5.203 1.00 88.06 87 GLY A O 1
ATOM 682 N N . CYS A 1 88 ? 5.679 -10.355 4.593 1.00 90.12 88 CYS A N 1
ATOM 683 C CA . CYS A 1 88 ? 5.171 -9.855 5.858 1.00 90.12 88 CYS A CA 1
ATOM 684 C C . CYS A 1 88 ? 3.835 -10.513 6.194 1.00 90.12 88 CYS A C 1
ATOM 686 O O . CYS A 1 88 ? 3.078 -10.934 5.315 1.00 90.12 88 CYS A O 1
ATOM 688 N N . SER A 1 89 ? 3.541 -10.598 7.487 1.00 93.12 89 SER A N 1
ATOM 689 C CA . SER A 1 89 ? 2.264 -11.095 7.983 1.00 93.12 89 SER A CA 1
ATOM 690 C C . SER A 1 89 ? 1.721 -10.174 9.062 1.00 93.12 89 SER A C 1
ATOM 692 O O . SER A 1 89 ? 2.466 -9.765 9.951 1.00 93.12 89 SER A O 1
ATOM 694 N N . LEU A 1 90 ? 0.424 -9.887 9.012 1.00 94.50 90 LEU A N 1
ATOM 695 C CA . LEU A 1 90 ? -0.282 -9.092 10.009 1.00 94.50 90 LEU A CA 1
ATOM 696 C C . LEU A 1 90 ? -1.432 -9.908 10.595 1.00 94.50 90 LEU A C 1
ATOM 698 O O . LEU A 1 90 ? -2.258 -10.444 9.854 1.00 94.50 90 LEU A O 1
ATOM 702 N N . LEU A 1 91 ? -1.506 -9.962 11.924 1.00 95.56 91 LEU A N 1
ATOM 703 C CA . LEU A 1 91 ? -2.656 -10.498 12.646 1.00 95.56 91 LEU A CA 1
ATOM 704 C C . LEU A 1 91 ? -3.584 -9.345 13.034 1.00 95.56 91 LEU A C 1
ATOM 706 O O . LEU A 1 91 ? -3.182 -8.418 13.734 1.00 95.56 91 LEU A O 1
ATOM 710 N N . LEU A 1 92 ? -4.833 -9.420 12.592 1.00 95.75 92 LEU A N 1
ATOM 711 C CA . LEU A 1 92 ? -5.865 -8.418 12.828 1.00 95.75 92 LEU A CA 1
ATOM 712 C C . LEU A 1 92 ? -7.027 -9.044 13.602 1.00 95.75 92 LEU A C 1
ATOM 714 O O . LEU A 1 92 ? -7.352 -10.223 13.434 1.00 95.75 92 LEU A O 1
ATOM 718 N N . THR A 1 93 ? -7.688 -8.253 14.445 1.00 95.88 93 THR A N 1
ATOM 719 C CA . THR A 1 93 ? -8.876 -8.697 15.179 1.00 95.88 93 THR A CA 1
ATOM 720 C C . THR A 1 93 ? -9.864 -7.558 15.403 1.00 95.88 93 THR A C 1
ATOM 722 O O . THR A 1 93 ? -9.465 -6.407 15.566 1.00 95.88 93 THR A O 1
ATOM 725 N N . ASN A 1 94 ? -11.156 -7.898 15.450 1.00 95.19 94 ASN A N 1
ATOM 726 C CA . ASN A 1 94 ? -12.235 -7.001 15.880 1.00 95.19 94 ASN A CA 1
ATOM 727 C C . ASN A 1 94 ? -12.779 -7.366 17.282 1.00 95.19 94 ASN A C 1
ATOM 729 O O . ASN A 1 94 ? -13.894 -7.002 17.653 1.00 95.19 94 ASN A O 1
ATOM 733 N N . LYS A 1 95 ? -12.026 -8.137 18.078 1.00 94.19 95 LYS A N 1
ATOM 734 C CA . LYS A 1 95 ? -12.415 -8.479 19.454 1.00 94.19 95 LYS A CA 1
ATOM 735 C C . LYS A 1 95 ? -12.094 -7.325 20.401 1.00 94.19 95 LYS A C 1
ATOM 737 O O . LYS A 1 95 ? -10.930 -6.977 20.587 1.00 94.19 95 LYS A O 1
ATOM 742 N N . ARG A 1 96 ? -13.118 -6.768 21.056 1.00 90.81 96 ARG A N 1
ATOM 743 C CA . ARG A 1 96 ? -12.949 -5.671 22.032 1.00 90.81 96 ARG A CA 1
ATOM 744 C C . ARG A 1 96 ? -12.125 -6.086 23.253 1.00 90.81 96 ARG A C 1
ATOM 746 O O . ARG A 1 96 ? -11.366 -5.274 23.769 1.00 90.81 96 ARG A O 1
ATOM 753 N N . GLU A 1 97 ? -12.229 -7.348 23.658 1.00 92.81 97 GLU A N 1
ATOM 754 C CA . GLU A 1 97 ? -11.484 -7.933 24.781 1.00 92.81 97 GLU A CA 1
ATOM 755 C C . GLU A 1 97 ? -9.964 -7.844 24.587 1.00 92.81 97 GLU A C 1
ATOM 757 O O . GLU A 1 97 ? -9.218 -7.588 25.529 1.00 92.81 97 GLU A O 1
ATOM 762 N N . LEU A 1 98 ? -9.495 -7.977 23.344 1.00 92.44 98 LEU A N 1
ATOM 763 C CA . LEU A 1 98 ? -8.070 -7.980 23.007 1.00 92.44 98 LEU A CA 1
ATOM 764 C C . LEU A 1 98 ? -7.506 -6.582 22.735 1.00 92.44 98 LEU A C 1
ATOM 766 O O . 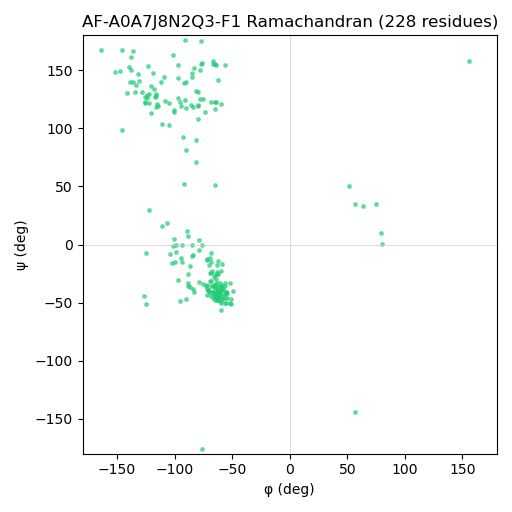LEU A 1 98 ? -6.345 -6.458 22.351 1.00 92.44 98 LEU A O 1
ATOM 770 N N . LYS A 1 99 ? -8.284 -5.517 22.974 1.00 90.38 99 LYS A N 1
ATOM 771 C CA . LYS A 1 99 ? -7.852 -4.131 22.740 1.00 90.38 99 LYS A CA 1
ATOM 772 C C . LYS A 1 99 ? -6.561 -3.784 23.488 1.00 90.38 99 LYS A C 1
ATOM 774 O O . LYS A 1 99 ? -5.737 -3.059 22.949 1.00 90.38 99 LYS A O 1
ATOM 779 N N . HIS A 1 100 ? -6.371 -4.324 24.692 1.00 91.69 100 HIS A N 1
ATOM 780 C CA . HIS A 1 100 ? -5.179 -4.090 25.514 1.00 91.69 100 HIS A CA 1
ATOM 781 C C . HIS A 1 100 ? -3.904 -4.756 24.965 1.00 91.69 100 HIS A C 1
ATOM 783 O O . HIS A 1 100 ? -2.809 -4.376 25.360 1.00 91.69 100 HIS A O 1
ATOM 789 N N . ARG A 1 101 ? -4.029 -5.737 24.057 1.00 93.50 101 ARG A N 1
ATOM 790 C CA . ARG A 1 101 ? -2.893 -6.416 23.407 1.00 93.50 101 ARG A CA 1
ATOM 791 C C . ARG A 1 101 ? -2.585 -5.875 22.011 1.00 93.50 101 ARG A C 1
ATOM 793 O O . ARG A 1 101 ? -1.632 -6.324 21.382 1.00 93.50 101 ARG A O 1
ATOM 800 N N . ALA A 1 102 ? -3.414 -4.973 21.488 1.00 92.75 102 ALA A N 1
ATOM 801 C CA . ALA A 1 102 ? -3.244 -4.449 20.141 1.00 92.75 102 ALA A CA 1
ATOM 802 C C . ALA A 1 102 ? -2.083 -3.446 20.097 1.00 92.75 102 ALA A C 1
ATOM 804 O O . ALA A 1 102 ? -2.087 -2.460 20.827 1.00 92.75 102 ALA A O 1
ATOM 805 N N . ILE A 1 103 ? -1.121 -3.683 19.200 1.00 93.81 103 ILE A N 1
ATOM 806 C CA . ILE A 1 103 ? 0.032 -2.791 18.983 1.00 93.81 103 ILE A CA 1
ATOM 807 C C . ILE A 1 103 ? -0.424 -1.486 18.315 1.00 93.81 103 ILE A C 1
ATOM 809 O O . ILE A 1 103 ? 0.024 -0.401 18.670 1.00 93.81 103 ILE A O 1
ATOM 813 N N . LEU A 1 104 ? -1.338 -1.590 17.345 1.00 93.06 104 LEU A N 1
ATOM 814 C CA . LEU A 1 104 ? -1.879 -0.468 16.581 1.00 93.06 104 LEU A CA 1
ATOM 815 C C . LEU A 1 104 ? -3.389 -0.632 16.397 1.00 93.06 104 LEU A C 1
ATOM 817 O O . LEU A 1 104 ? -3.904 -1.748 16.304 1.00 93.06 104 LEU A O 1
ATOM 821 N N . LYS A 1 105 ? -4.095 0.497 16.291 1.00 92.88 105 LYS A N 1
ATOM 822 C CA . LYS A 1 105 ? -5.518 0.547 15.947 1.00 92.88 105 LYS A CA 1
ATOM 823 C C . LYS A 1 105 ? -5.704 1.282 14.622 1.00 92.88 105 LYS A C 1
ATOM 825 O O . LYS A 1 105 ? -5.284 2.428 14.483 1.00 92.88 105 LYS A O 1
ATOM 830 N N . LEU A 1 106 ? -6.395 0.646 13.678 1.00 93.50 106 LEU A N 1
ATOM 831 C CA . LEU A 1 106 ? -6.811 1.289 12.434 1.00 93.50 106 LEU A CA 1
ATOM 832 C C . LEU A 1 106 ? -7.971 2.257 12.716 1.00 93.50 106 LEU A C 1
ATOM 834 O O . LEU A 1 106 ? -9.058 1.826 13.099 1.00 93.50 106 LEU A O 1
ATOM 838 N N . ASN A 1 107 ? -7.738 3.560 12.542 1.00 91.94 107 ASN A N 1
ATOM 839 C CA . ASN A 1 107 ? -8.771 4.589 12.724 1.00 91.94 107 ASN A CA 1
ATOM 840 C C . ASN A 1 107 ? -9.437 4.971 11.399 1.00 91.94 107 ASN A C 1
ATOM 842 O O . ASN A 1 107 ? -10.662 5.006 11.298 1.00 91.94 107 ASN A O 1
ATOM 846 N N . HIS A 1 108 ? -8.627 5.248 10.378 1.00 91.31 108 HIS A N 1
ATOM 847 C CA . HIS A 1 108 ? -9.093 5.689 9.071 1.00 91.31 108 HIS A CA 1
ATOM 848 C C . HIS A 1 108 ? -8.298 4.990 7.977 1.00 91.31 108 HIS A C 1
ATOM 850 O O . HIS A 1 108 ? -7.082 4.842 8.082 1.00 91.31 108 HIS A O 1
ATOM 856 N N . LEU A 1 109 ? -8.999 4.590 6.921 1.00 92.69 109 LEU A N 1
ATOM 857 C CA . LEU A 1 109 ? -8.417 4.045 5.707 1.00 92.69 109 LEU A CA 1
ATOM 858 C C . LEU A 1 109 ? -9.099 4.728 4.525 1.00 92.69 109 LEU A C 1
ATOM 860 O O . LEU A 1 109 ? -10.323 4.856 4.497 1.00 92.69 109 LEU A O 1
ATOM 864 N N . VAL A 1 110 ? -8.296 5.213 3.581 1.00 93.25 110 VAL A N 1
ATOM 865 C CA . VAL A 1 110 ? -8.777 5.823 2.340 1.00 93.25 110 VAL A CA 1
ATOM 866 C C . VAL A 1 110 ? -8.067 5.153 1.175 1.00 93.25 110 VAL A C 1
ATOM 868 O O . VAL A 1 110 ? -6.844 5.014 1.184 1.00 93.25 110 VAL A O 1
ATOM 871 N N . ARG A 1 111 ? -8.847 4.749 0.174 1.00 92.00 111 ARG A N 1
ATOM 872 C CA . ARG A 1 111 ? -8.359 4.146 -1.062 1.00 92.00 111 ARG A CA 1
ATOM 873 C C . ARG A 1 111 ? -8.864 4.962 -2.245 1.00 92.00 111 ARG A C 1
ATOM 875 O O . ARG A 1 111 ? -10.063 5.191 -2.365 1.00 92.00 111 ARG A O 1
ATOM 882 N N . THR A 1 112 ? -7.950 5.349 -3.129 1.00 91.19 112 THR A N 1
ATOM 883 C CA . THR A 1 112 ? -8.264 6.013 -4.401 1.00 91.19 112 THR A CA 1
ATOM 884 C C . THR A 1 112 ? -7.736 5.161 -5.545 1.00 91.19 112 THR A C 1
ATOM 886 O O . THR A 1 112 ? -6.609 4.673 -5.481 1.00 91.19 112 THR A O 1
ATOM 889 N N . HIS A 1 113 ? -8.540 4.999 -6.596 1.00 91.12 113 HIS A N 1
ATOM 890 C CA . HIS A 1 113 ? -8.157 4.295 -7.815 1.00 91.12 113 HIS A CA 1
ATOM 891 C C . HIS A 1 113 ? -8.152 5.273 -8.992 1.00 91.12 113 HIS A C 1
ATOM 893 O O . HIS A 1 113 ? -9.174 5.880 -9.295 1.00 91.12 113 HIS A O 1
ATOM 899 N N . VAL A 1 114 ? -7.001 5.424 -9.649 1.00 89.75 114 VAL A N 1
ATOM 900 C CA . VAL A 1 114 ? -6.802 6.371 -10.766 1.00 89.75 114 VAL A CA 1
ATOM 901 C C . VAL A 1 114 ? -6.602 5.675 -12.115 1.00 89.75 114 VAL A C 1
ATOM 903 O O . VAL A 1 114 ? -6.161 6.303 -13.068 1.00 89.75 114 VAL A O 1
ATOM 906 N N . GLY A 1 115 ? -6.939 4.385 -12.218 1.00 88.00 115 GLY A N 1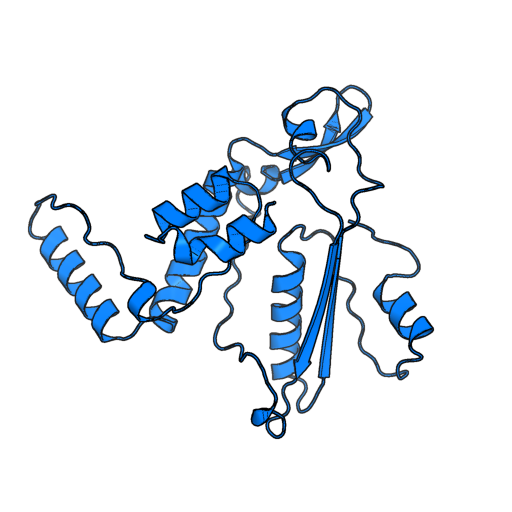
ATOM 907 C CA . GLY A 1 115 ? -6.738 3.597 -13.442 1.00 88.00 115 GLY A CA 1
ATOM 908 C C . GLY A 1 115 ? -7.612 3.991 -14.637 1.00 88.00 115 GLY A C 1
ATOM 909 O O . GLY A 1 115 ? -7.378 3.488 -15.722 1.00 88.00 115 GLY A O 1
ATOM 910 N N . SER A 1 116 ? -8.587 4.892 -14.472 1.00 91.69 116 SER A N 1
ATOM 911 C CA . SER A 1 116 ? -9.328 5.482 -15.598 1.00 91.69 116 SER A CA 1
ATOM 912 C C . SER A 1 116 ? -8.558 6.604 -16.309 1.00 91.69 116 SER A C 1
ATOM 914 O O . SER A 1 116 ? -9.069 7.189 -17.255 1.00 91.69 116 SER A O 1
ATOM 916 N N . ILE A 1 117 ? -7.380 6.982 -15.803 1.00 90.19 117 ILE A N 1
ATOM 917 C CA . ILE A 1 117 ? -6.505 7.993 -16.399 1.00 90.19 117 ILE A CA 1
ATOM 918 C C . ILE A 1 117 ? -5.399 7.247 -17.141 1.00 90.19 117 ILE A C 1
ATOM 920 O O . ILE A 1 117 ? -4.582 6.601 -16.488 1.00 90.19 117 ILE A O 1
ATOM 924 N N . ASP A 1 118 ? -5.322 7.385 -18.463 1.00 90.62 118 ASP A N 1
ATOM 925 C CA . ASP A 1 118 ? -4.374 6.634 -19.304 1.00 90.62 118 ASP A CA 1
ATOM 926 C C . ASP A 1 118 ? -2.913 6.801 -18.860 1.00 90.62 118 ASP A C 1
ATOM 928 O O . ASP A 1 118 ? -2.168 5.826 -18.764 1.00 90.62 118 ASP A O 1
ATOM 932 N N . GLU A 1 119 ? -2.522 8.028 -18.485 1.00 87.56 119 GLU A N 1
ATOM 933 C CA . GLU A 1 119 ? -1.183 8.329 -17.951 1.00 87.56 119 GLU A CA 1
ATOM 934 C C . GLU A 1 119 ? -0.874 7.512 -16.683 1.00 87.56 119 GLU A C 1
ATOM 936 O O . GLU A 1 119 ? 0.266 7.100 -16.478 1.00 87.56 119 GLU A O 1
ATOM 941 N N . ALA A 1 120 ? -1.875 7.269 -15.830 1.00 87.75 120 ALA A N 1
ATOM 942 C CA . ALA A 1 120 ? -1.720 6.478 -14.613 1.00 87.75 120 ALA A CA 1
ATOM 943 C C . ALA A 1 120 ? -1.843 4.972 -14.884 1.00 87.75 120 ALA A C 1
ATOM 945 O O . ALA A 1 120 ? -1.092 4.196 -14.295 1.00 87.75 120 ALA A O 1
ATOM 946 N N . TYR A 1 121 ? -2.742 4.559 -15.779 1.00 89.38 121 TYR A N 1
ATOM 947 C CA . TYR A 1 121 ? -2.926 3.163 -16.177 1.00 89.38 121 TYR A CA 1
ATOM 948 C C . TYR A 1 121 ? -1.646 2.580 -16.784 1.00 89.38 121 TYR A C 1
ATOM 950 O O . TYR A 1 121 ? -1.148 1.566 -16.309 1.00 89.38 121 TYR A O 1
ATOM 958 N N . GLY A 1 122 ? -1.052 3.277 -17.757 1.00 87.56 122 GLY A N 1
ATOM 959 C CA . GLY A 1 122 ? 0.190 2.847 -18.402 1.00 87.56 122 GLY A CA 1
ATOM 960 C C . GLY A 1 122 ? 1.448 3.067 -17.558 1.00 87.56 122 GLY A C 1
ATOM 961 O O . GLY A 1 122 ? 2.547 2.755 -18.012 1.00 87.56 122 GLY A O 1
ATOM 962 N N . SER A 1 123 ? 1.326 3.630 -16.348 1.00 86.12 123 SER A N 1
ATOM 963 C CA . SER A 1 123 ? 2.489 4.122 -15.601 1.00 86.12 123 SER A CA 1
ATOM 964 C C . SER A 1 123 ? 3.426 3.023 -15.100 1.00 86.12 123 SER A C 1
ATOM 966 O O . SER A 1 123 ? 4.634 3.258 -15.008 1.00 86.12 123 SER A O 1
ATOM 968 N N . CYS A 1 124 ? 2.865 1.853 -14.793 1.00 86.62 124 CYS A N 1
ATOM 969 C CA . CYS A 1 124 ? 3.557 0.660 -14.328 1.00 86.62 124 CYS A CA 1
ATOM 970 C C . CYS A 1 124 ? 2.825 -0.563 -14.885 1.00 86.62 124 CYS A C 1
ATOM 972 O O . CYS A 1 124 ? 1.794 -0.974 -14.351 1.00 86.62 124 CYS A O 1
ATOM 974 N N . THR A 1 125 ? 3.347 -1.122 -15.974 1.00 86.50 125 THR A N 1
ATOM 975 C CA . THR A 1 125 ? 2.693 -2.220 -16.701 1.00 86.50 125 THR A CA 1
ATOM 976 C C . THR A 1 125 ? 3.701 -3.323 -16.973 1.00 86.50 125 THR A C 1
ATOM 978 O O . THR A 1 125 ? 4.878 -3.046 -17.178 1.00 86.50 125 THR A O 1
ATOM 981 N N . ARG A 1 126 ? 3.266 -4.583 -16.982 1.00 84.75 126 ARG A N 1
ATOM 982 C CA . ARG A 1 126 ? 4.113 -5.699 -17.418 1.00 84.75 126 ARG A CA 1
ATOM 983 C C . ARG A 1 126 ? 3.920 -5.900 -18.918 1.00 84.75 126 ARG A C 1
ATOM 985 O O . ARG A 1 126 ? 2.803 -6.189 -19.333 1.00 84.75 126 ARG A O 1
ATOM 992 N N . ILE A 1 127 ? 4.983 -5.721 -19.692 1.00 87.44 127 ILE A N 1
ATOM 993 C CA . ILE A 1 127 ? 4.977 -5.823 -21.157 1.00 87.44 127 ILE A CA 1
ATOM 994 C C . ILE A 1 127 ? 6.198 -6.614 -21.635 1.00 87.44 127 ILE A C 1
ATOM 996 O O . ILE A 1 127 ? 7.118 -6.870 -20.858 1.00 87.44 127 ILE A O 1
ATOM 1000 N N . GLU A 1 128 ? 6.181 -7.029 -22.893 1.00 87.94 128 GLU A N 1
ATOM 1001 C CA . GLU A 1 128 ? 7.320 -7.658 -23.565 1.00 87.94 128 GLU A CA 1
ATOM 1002 C C . GLU A 1 128 ? 8.083 -6.604 -24.372 1.00 87.94 128 GLU A C 1
ATOM 1004 O O . GLU A 1 128 ? 7.480 -5.660 -24.886 1.00 87.94 128 GLU A O 1
ATOM 1009 N N . ASP A 1 129 ? 9.410 -6.726 -24.415 1.00 85.75 129 ASP A N 1
ATOM 1010 C CA . ASP A 1 129 ? 10.251 -5.939 -25.317 1.00 85.75 129 ASP A CA 1
ATOM 1011 C C . ASP A 1 129 ? 10.182 -6.483 -26.759 1.00 85.75 129 ASP A C 1
ATOM 1013 O O . ASP A 1 129 ? 9.600 -7.538 -27.022 1.00 85.75 129 ASP A O 1
ATOM 1017 N N . ASP A 1 130 ? 10.824 -5.787 -27.700 1.00 86.94 130 ASP A N 1
ATOM 1018 C CA . ASP A 1 130 ? 10.870 -6.190 -29.116 1.00 86.94 130 ASP A CA 1
ATOM 1019 C C . ASP A 1 130 ? 11.565 -7.550 -29.348 1.00 86.94 130 ASP A C 1
ATOM 1021 O O . ASP A 1 130 ? 11.476 -8.126 -30.432 1.00 86.94 130 ASP A O 1
ATOM 1025 N N . GLN A 1 131 ? 12.279 -8.068 -28.345 1.00 85.00 131 GLN A N 1
ATOM 1026 C CA . GLN A 1 131 ? 12.973 -9.356 -28.368 1.00 85.00 131 GLN A CA 1
ATOM 1027 C C . GLN A 1 131 ? 12.181 -10.459 -27.641 1.00 85.00 131 GLN A C 1
ATOM 1029 O O . GLN A 1 131 ? 12.677 -11.578 -27.514 1.00 85.00 131 GLN A O 1
ATOM 1034 N N . GLY A 1 132 ? 10.961 -10.167 -27.174 1.00 83.75 132 GLY A N 1
ATOM 1035 C CA . GLY A 1 132 ? 10.096 -11.097 -26.446 1.00 83.75 132 GLY A CA 1
ATOM 1036 C C . GLY A 1 132 ? 10.457 -11.279 -24.968 1.00 83.75 132 GLY A C 1
ATOM 1037 O O . GLY A 1 132 ? 9.912 -12.160 -24.301 1.00 83.75 132 GLY A O 1
ATOM 1038 N N . ASN A 1 133 ? 11.362 -10.471 -24.411 1.00 83.88 133 ASN A N 1
ATOM 1039 C CA . ASN A 1 133 ? 11.677 -10.510 -22.987 1.00 83.88 133 ASN A CA 1
ATOM 1040 C C . ASN A 1 133 ? 10.606 -9.757 -22.199 1.00 83.88 133 ASN A C 1
ATOM 1042 O O . ASN A 1 133 ? 10.413 -8.552 -22.355 1.00 83.88 133 ASN A O 1
ATOM 1046 N N . CYS A 1 134 ? 9.939 -10.456 -21.286 1.00 83.25 134 CYS A N 1
ATOM 1047 C CA . CYS A 1 134 ? 8.926 -9.850 -20.433 1.00 83.25 134 CYS A CA 1
ATOM 1048 C C . CYS A 1 134 ? 9.559 -9.078 -19.264 1.00 83.25 134 CYS A C 1
ATOM 1050 O O . CYS A 1 134 ? 10.388 -9.616 -18.526 1.00 83.25 134 CYS A O 1
ATOM 1052 N N . GLY A 1 135 ? 9.125 -7.836 -19.048 1.00 83.50 135 GLY A N 1
ATOM 1053 C CA . GLY A 1 135 ? 9.607 -6.961 -17.984 1.00 83.50 135 GLY A CA 1
ATOM 1054 C C . GLY A 1 135 ? 8.519 -6.049 -17.420 1.00 83.50 135 GLY A C 1
ATOM 1055 O O . GLY A 1 135 ? 7.426 -5.908 -17.972 1.00 83.50 135 GLY A O 1
ATOM 1056 N N . PHE A 1 136 ? 8.808 -5.421 -16.280 1.00 84.88 136 PHE A N 1
ATOM 1057 C CA . PHE A 1 136 ? 7.979 -4.329 -15.772 1.00 84.88 136 PHE A CA 1
ATOM 1058 C C . PHE A 1 136 ? 8.437 -3.027 -16.410 1.00 84.88 136 PHE A C 1
ATOM 1060 O O . PHE A 1 136 ? 9.573 -2.614 -16.233 1.00 84.88 136 PHE A O 1
ATOM 1067 N N . PHE A 1 137 ? 7.551 -2.358 -17.125 1.00 85.06 137 PHE A N 1
ATOM 1068 C CA . PHE A 1 137 ? 7.806 -1.061 -17.719 1.00 85.06 137 PHE A CA 1
ATOM 1069 C C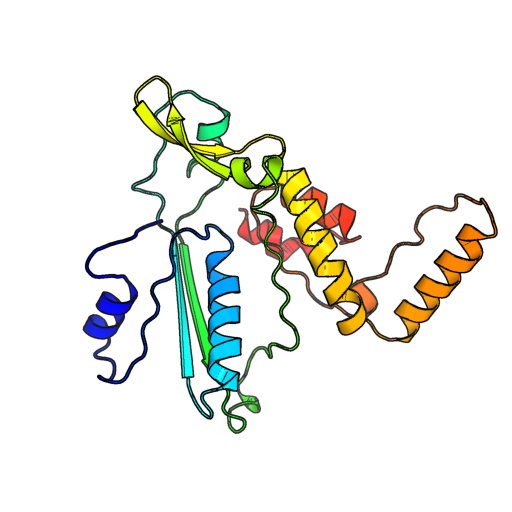 . PHE A 1 137 ? 7.321 0.046 -16.788 1.00 85.06 137 PHE A C 1
ATOM 1071 O O . PHE A 1 137 ? 6.131 0.130 -16.470 1.00 85.06 137 PHE A O 1
ATOM 1078 N N . LEU A 1 138 ? 8.252 0.905 -16.363 1.00 85.88 138 LEU A N 1
ATOM 1079 C CA . LEU A 1 138 ? 7.946 2.115 -15.604 1.00 85.88 138 LEU A CA 1
ATOM 1080 C C . LEU A 1 138 ? 8.076 3.345 -16.497 1.00 85.88 138 LEU A C 1
ATOM 1082 O O . LEU A 1 138 ? 9.146 3.650 -17.029 1.00 85.88 138 LEU A O 1
ATOM 1086 N N . THR A 1 139 ? 6.991 4.103 -16.611 1.00 85.75 139 THR A N 1
ATOM 1087 C CA . THR A 1 139 ? 7.021 5.390 -17.313 1.00 85.75 139 THR A CA 1
ATOM 1088 C C . THR A 1 139 ? 7.657 6.476 -16.448 1.00 85.75 139 THR A C 1
ATOM 1090 O O . THR A 1 139 ? 7.568 6.470 -15.219 1.00 85.75 139 THR A O 1
ATOM 1093 N N . LYS A 1 140 ? 8.201 7.511 -17.096 1.00 83.44 140 LYS A N 1
ATOM 1094 C CA . LYS A 1 140 ? 8.681 8.726 -16.412 1.00 83.44 140 LYS A CA 1
ATOM 1095 C C . LYS A 1 140 ? 7.565 9.502 -15.695 1.00 83.44 140 LYS A C 1
ATOM 1097 O O . LYS A 1 140 ? 7.856 10.304 -14.814 1.00 83.44 140 LYS A O 1
ATOM 1102 N N . ASN A 1 141 ? 6.303 9.248 -16.046 1.00 82.94 141 ASN A N 1
ATOM 1103 C CA . ASN A 1 141 ? 5.134 9.910 -15.465 1.00 82.94 141 ASN A CA 1
ATOM 1104 C C . ASN A 1 141 ? 4.664 9.264 -14.153 1.00 82.94 141 ASN A C 1
ATOM 1106 O O . ASN A 1 141 ? 3.842 9.849 -13.444 1.00 82.94 141 ASN A O 1
ATOM 1110 N N . LEU A 1 142 ? 5.210 8.099 -13.786 1.00 84.31 142 LEU A N 1
ATOM 1111 C CA . LEU A 1 142 ? 4.858 7.382 -12.561 1.00 84.31 142 LEU A CA 1
ATOM 1112 C C . LEU A 1 142 ? 4.910 8.261 -11.294 1.00 84.31 142 LEU A C 1
ATOM 1114 O O . LEU A 1 142 ? 3.926 8.259 -10.551 1.00 84.31 142 LEU A O 1
ATOM 1118 N N . PRO A 1 143 ? 5.961 9.073 -11.034 1.00 83.94 143 PRO A N 1
ATOM 1119 C CA . PRO A 1 143 ? 6.000 9.918 -9.838 1.00 83.94 143 PRO A CA 1
ATOM 1120 C C . PRO A 1 143 ? 4.880 10.964 -9.809 1.00 83.94 143 PRO A C 1
ATOM 1122 O O . PRO A 1 143 ? 4.300 11.227 -8.758 1.00 83.94 143 PRO A O 1
ATOM 1125 N N . LYS A 1 144 ? 4.533 11.534 -10.969 1.00 84.19 144 LYS A N 1
ATOM 1126 C CA . LYS A 1 144 ? 3.458 12.524 -11.104 1.00 84.19 144 LYS A CA 1
ATOM 1127 C C . LYS A 1 144 ? 2.085 11.887 -10.866 1.00 84.19 144 LYS A C 1
ATOM 1129 O O . LYS A 1 144 ? 1.273 12.447 -10.128 1.00 84.19 144 LYS A O 1
ATOM 1134 N N . ALA A 1 145 ? 1.840 10.704 -11.432 1.00 86.44 145 ALA A N 1
ATOM 1135 C CA . ALA A 1 145 ? 0.615 9.940 -11.198 1.00 86.44 145 ALA A CA 1
ATOM 1136 C C . ALA A 1 145 ? 0.467 9.546 -9.715 1.00 86.44 145 ALA A C 1
ATOM 1138 O O . ALA A 1 145 ? -0.598 9.747 -9.123 1.00 86.44 145 ALA A O 1
ATOM 1139 N N . ALA A 1 146 ? 1.551 9.077 -9.090 1.00 85.44 146 ALA A N 1
ATOM 1140 C CA . ALA A 1 146 ? 1.588 8.741 -7.669 1.00 85.44 146 ALA A CA 1
ATOM 1141 C C . ALA A 1 146 ? 1.318 9.966 -6.778 1.00 85.44 146 ALA A C 1
ATOM 1143 O O . ALA A 1 146 ? 0.456 9.908 -5.901 1.00 85.44 146 ALA A O 1
ATOM 1144 N N . ALA A 1 147 ? 1.979 11.099 -7.040 1.00 84.19 147 ALA A N 1
ATOM 1145 C CA . ALA A 1 147 ? 1.776 12.340 -6.291 1.00 84.19 147 ALA A CA 1
ATOM 1146 C C . ALA A 1 147 ? 0.323 12.835 -6.374 1.00 84.19 147 ALA A C 1
ATOM 1148 O O . ALA A 1 147 ? -0.250 13.270 -5.370 1.00 84.19 147 ALA A O 1
ATOM 1149 N N . LYS A 1 148 ? -0.312 12.714 -7.547 1.00 86.31 148 LYS A N 1
ATOM 1150 C CA . LYS A 1 148 ? -1.731 13.045 -7.734 1.00 86.31 148 LYS A CA 1
ATOM 1151 C C . LYS A 1 148 ? -2.634 12.146 -6.885 1.00 86.31 148 LYS A C 1
ATOM 1153 O O . LYS A 1 148 ? -3.490 12.663 -6.168 1.00 86.31 148 LYS A O 1
ATOM 1158 N N . ALA A 1 149 ? -2.423 10.830 -6.912 1.00 89.06 149 ALA A N 1
ATOM 1159 C CA . ALA A 1 149 ? -3.207 9.877 -6.121 1.00 89.06 149 ALA A CA 1
ATOM 1160 C C . ALA A 1 149 ? -3.052 10.108 -4.605 1.00 89.06 149 ALA A C 1
ATOM 1162 O O . ALA A 1 149 ? -4.035 10.114 -3.863 1.00 89.06 149 ALA A O 1
ATOM 1163 N N . VAL A 1 150 ? -1.828 10.377 -4.146 1.00 87.56 150 VAL A N 1
ATOM 1164 C CA . VAL A 1 150 ? -1.532 10.718 -2.746 1.00 87.56 150 VAL A CA 1
ATOM 1165 C C . VAL A 1 150 ? -2.231 12.012 -2.343 1.00 87.56 150 VAL A C 1
ATOM 1167 O O . VAL A 1 150 ? -2.887 12.053 -1.305 1.00 87.56 150 VAL A O 1
ATOM 1170 N N . SER A 1 151 ? -2.162 13.045 -3.183 1.00 85.81 151 SER A N 1
ATOM 1171 C CA . SER A 1 151 ? -2.838 14.322 -2.935 1.00 85.81 151 SER A CA 1
ATOM 1172 C C . SER A 1 151 ? -4.354 14.152 -2.804 1.00 85.81 151 SER A C 1
ATOM 1174 O O . SER A 1 151 ? -4.970 14.763 -1.932 1.00 85.81 151 SER A O 1
ATOM 1176 N N . MET A 1 152 ? -4.966 13.296 -3.630 1.00 89.56 152 MET A N 1
ATOM 1177 C CA . MET A 1 152 ? -6.393 12.967 -3.531 1.00 89.56 152 MET A CA 1
ATOM 1178 C C . MET A 1 152 ? -6.726 12.279 -2.201 1.00 89.56 152 MET A C 1
ATOM 1180 O O . MET A 1 152 ? -7.671 12.689 -1.529 1.00 89.56 152 MET A O 1
ATOM 1184 N N . ASN A 1 153 ? -5.922 11.297 -1.781 1.00 90.88 153 ASN A N 1
ATOM 1185 C CA . ASN A 1 153 ? -6.106 10.619 -0.494 1.00 90.88 153 ASN A CA 1
ATOM 1186 C C . ASN A 1 153 ? -5.957 11.585 0.690 1.00 90.88 153 ASN A C 1
ATOM 1188 O O . ASN A 1 153 ? -6.784 11.578 1.603 1.00 90.88 153 ASN A O 1
ATOM 1192 N N . LEU A 1 154 ? -4.938 12.449 0.669 1.00 87.00 154 LEU A N 1
ATOM 1193 C CA . LEU A 1 154 ? -4.677 13.401 1.748 1.00 87.00 154 LEU A CA 1
ATOM 1194 C C . LEU A 1 154 ? -5.783 14.442 1.888 1.00 87.00 154 LEU A C 1
ATOM 1196 O O . LEU A 1 154 ? -6.140 14.775 3.011 1.00 87.00 154 LEU A O 1
ATOM 1200 N N . ARG A 1 155 ? -6.404 14.896 0.794 1.00 86.94 155 ARG A N 1
ATOM 1201 C CA . ARG A 1 155 ? -7.565 15.803 0.873 1.00 86.94 155 ARG A CA 1
ATOM 1202 C C . ARG A 1 155 ? -8.713 15.233 1.707 1.00 86.94 155 ARG A C 1
ATOM 1204 O O . ARG A 1 155 ? -9.409 15.993 2.370 1.00 86.94 155 ARG A O 1
ATOM 1211 N N . VAL A 1 156 ? -8.899 13.914 1.692 1.00 90.00 156 VAL A N 1
ATOM 1212 C CA . VAL A 1 156 ? -9.943 13.231 2.473 1.00 90.00 156 VAL A CA 1
ATOM 1213 C C . VAL A 1 156 ? -9.453 12.863 3.875 1.00 90.00 156 VAL A C 1
ATOM 1215 O O . VAL A 1 156 ? -10.228 12.887 4.832 1.00 90.00 156 VAL A O 1
ATOM 1218 N N . LEU A 1 157 ? -8.176 12.500 4.003 1.00 88.81 157 LEU A N 1
ATOM 1219 C CA . LEU A 1 157 ? -7.607 11.973 5.239 1.00 88.81 157 LEU A CA 1
ATOM 1220 C C . LEU A 1 157 ? -7.188 13.079 6.222 1.00 88.81 157 LEU A C 1
ATOM 1222 O O . LEU A 1 157 ? -7.458 12.966 7.416 1.00 88.81 157 LEU A O 1
ATOM 1226 N N . VAL A 1 158 ? -6.587 14.165 5.732 1.00 86.50 158 VAL A N 1
ATOM 1227 C CA . VAL A 1 158 ? -6.068 15.275 6.549 1.00 86.50 158 VAL A CA 1
ATOM 1228 C C . VAL A 1 158 ? -7.148 15.896 7.447 1.00 86.50 158 VAL A C 1
ATOM 1230 O O . VAL A 1 158 ? -6.890 16.019 8.644 1.00 86.50 158 VAL A O 1
ATOM 1233 N N . PRO A 1 159 ? -8.373 16.200 6.967 1.00 85.75 159 PRO A N 1
ATOM 1234 C CA . PRO A 1 159 ? -9.428 16.740 7.828 1.00 85.75 159 PRO A CA 1
ATOM 1235 C C . PRO A 1 159 ? -9.877 15.793 8.948 1.00 85.75 159 PRO A C 1
ATOM 1237 O O . PRO A 1 159 ? -10.419 16.247 9.948 1.00 85.75 159 PRO A O 1
ATOM 1240 N N . LYS A 1 160 ? -9.674 14.478 8.784 1.00 86.50 160 LYS A N 1
ATOM 1241 C CA . LYS A 1 160 ? -10.037 13.461 9.784 1.00 86.50 160 LYS A CA 1
ATOM 1242 C C . LYS A 1 160 ? -8.923 13.211 10.801 1.00 86.50 160 LYS A C 1
ATOM 1244 O O . LYS A 1 160 ? -9.204 12.747 11.898 1.00 86.50 160 LYS A O 1
ATOM 1249 N N . MET A 1 161 ? -7.671 13.476 10.425 1.00 85.25 161 MET A N 1
ATOM 1250 C CA . MET A 1 161 ? -6.498 13.215 11.265 1.00 85.25 161 MET A CA 1
ATOM 1251 C C . MET A 1 161 ? -6.017 14.441 12.039 1.00 85.25 161 MET A C 1
ATOM 1253 O O . MET A 1 161 ? -5.451 14.284 13.117 1.00 85.25 161 MET A O 1
ATOM 1257 N N . LEU A 1 162 ? -6.196 15.649 11.499 1.00 83.69 162 LEU A N 1
ATOM 1258 C CA . LEU A 1 162 ? -5.670 16.856 12.127 1.00 83.69 162 LEU A CA 1
ATOM 1259 C C . LEU A 1 162 ? -6.605 17.429 13.197 1.00 83.69 162 LEU A C 1
ATOM 1261 O O . LEU A 1 162 ? -7.829 17.369 13.055 1.00 83.69 162 LEU A O 1
ATOM 1265 N N . PRO A 1 163 ? -6.043 18.055 14.246 1.00 82.00 163 PRO A N 1
ATOM 1266 C CA . PRO A 1 163 ? -6.837 18.787 15.219 1.00 82.00 163 PRO A CA 1
ATOM 1267 C C . PRO A 1 163 ? -7.573 19.955 14.548 1.00 82.00 163 PRO A C 1
ATOM 1269 O O . PRO A 1 163 ? -7.011 20.678 13.722 1.00 82.00 163 PRO A O 1
ATOM 1272 N N . LEU A 1 164 ? -8.818 20.200 14.975 1.00 79.38 164 LEU A N 1
ATOM 1273 C CA . LEU A 1 164 ? -9.672 21.277 14.447 1.00 79.38 164 LEU A CA 1
ATOM 1274 C C . LEU A 1 164 ? -8.980 22.650 14.457 1.00 79.38 164 LEU A C 1
ATOM 1276 O O . LEU A 1 164 ? -9.193 23.454 13.555 1.00 79.38 164 LEU A O 1
ATOM 1280 N N . ARG A 1 165 ? -8.108 22.900 15.443 1.00 78.31 165 ARG A N 1
ATOM 1281 C CA . ARG A 1 165 ? -7.340 24.149 15.567 1.00 78.31 165 ARG A CA 1
ATOM 1282 C C . ARG A 1 165 ? -6.473 24.433 14.338 1.00 78.31 165 ARG A C 1
ATOM 1284 O O . ARG A 1 165 ? -6.469 25.558 13.851 1.00 78.31 165 ARG A O 1
ATOM 1291 N N . GLU A 1 166 ? -5.787 23.423 13.807 1.00 79.38 166 GLU A N 1
ATOM 1292 C CA . GLU A 1 166 ? -4.919 23.586 12.632 1.00 79.38 166 GLU A CA 1
ATOM 1293 C C . GLU A 1 166 ? -5.721 23.702 11.339 1.00 79.38 166 GLU A C 1
ATOM 1295 O O . GLU A 1 166 ? -5.367 24.487 10.461 1.00 79.38 166 GLU A O 1
ATOM 1300 N N . LEU A 1 167 ? -6.854 23.001 11.240 1.00 79.75 167 LEU A N 1
ATOM 1301 C CA . LEU A 1 167 ? -7.768 23.157 10.107 1.00 79.75 167 LEU A CA 1
ATOM 1302 C C . LEU A 1 167 ? -8.343 24.579 10.043 1.00 79.75 167 LEU A C 1
ATOM 1304 O O . LEU A 1 167 ? -8.398 25.170 8.963 1.00 79.75 167 LEU A O 1
ATOM 1308 N N . ILE A 1 168 ? -8.714 25.156 11.191 1.00 80.25 168 ILE A N 1
ATOM 1309 C CA . ILE A 1 168 ? -9.192 26.543 11.286 1.00 80.25 168 ILE A CA 1
ATOM 1310 C C . ILE A 1 168 ? -8.061 27.522 10.956 1.00 80.25 168 ILE A C 1
ATOM 1312 O O . ILE A 1 168 ? -8.270 28.424 10.146 1.00 80.25 168 ILE A O 1
ATOM 1316 N N . ARG A 1 169 ? -6.855 27.323 11.511 1.00 81.25 169 ARG A N 1
ATOM 1317 C CA . ARG A 1 169 ? -5.674 28.153 11.215 1.00 81.25 169 ARG A CA 1
ATOM 1318 C C . ARG A 1 169 ? -5.381 28.176 9.719 1.00 81.25 169 ARG A C 1
ATOM 1320 O O . ARG A 1 169 ? -5.257 29.249 9.136 1.00 81.25 169 ARG A O 1
ATOM 1327 N N . TYR A 1 170 ? -5.323 27.004 9.091 1.00 79.62 170 TYR A N 1
ATOM 1328 C CA . TYR A 1 170 ? -5.082 26.877 7.658 1.00 79.62 170 TYR A CA 1
ATOM 1329 C C . TYR A 1 170 ? -6.185 27.541 6.827 1.00 79.62 170 TYR A C 1
ATOM 1331 O O . TYR A 1 170 ? -5.888 28.265 5.876 1.00 79.62 170 TYR A O 1
ATOM 1339 N N . SER A 1 171 ? -7.450 27.353 7.208 1.00 78.94 171 SER A N 1
ATOM 1340 C CA . SER A 1 171 ? -8.592 27.960 6.514 1.00 78.94 171 SER A CA 1
ATOM 1341 C C . SER A 1 171 ? -8.572 29.485 6.613 1.00 78.94 171 SER A C 1
ATOM 1343 O O . SER A 1 171 ? -8.751 30.161 5.601 1.00 78.94 171 SER A O 1
ATOM 1345 N N . MET A 1 172 ? -8.275 30.035 7.797 1.00 80.06 172 MET A N 1
ATOM 1346 C CA . MET A 1 172 ? -8.083 31.473 7.979 1.00 80.06 172 MET A CA 1
ATOM 1347 C C . MET A 1 172 ? -6.930 31.965 7.105 1.00 80.06 172 MET A C 1
ATOM 1349 O O . MET A 1 172 ? -7.145 32.826 6.260 1.00 80.06 172 MET A O 1
ATOM 1353 N N . VAL A 1 173 ? -5.729 31.397 7.233 1.00 79.25 173 VAL A N 1
ATOM 1354 C CA . VAL A 1 173 ? -4.551 31.830 6.458 1.00 79.25 173 VAL A CA 1
ATOM 1355 C C . VAL A 1 173 ? -4.823 31.794 4.951 1.00 79.25 173 VAL A C 1
ATOM 1357 O O . VAL A 1 173 ? -4.483 32.739 4.243 1.00 79.25 173 VAL A O 1
ATOM 1360 N N . THR A 1 174 ? -5.506 30.759 4.461 1.00 76.88 174 THR A N 1
ATOM 1361 C CA . THR A 1 174 ? -5.883 30.639 3.044 1.00 76.88 174 THR A CA 1
ATOM 1362 C C . THR A 1 174 ? -6.894 31.713 2.628 1.00 76.88 174 THR A C 1
ATOM 1364 O O . THR A 1 174 ? -6.754 32.310 1.561 1.00 76.88 174 THR A O 1
ATOM 1367 N N . TYR A 1 175 ? -7.879 32.017 3.478 1.00 79.50 175 TYR A N 1
ATOM 1368 C CA . TYR A 1 175 ? -8.868 33.071 3.242 1.00 79.50 175 TYR A CA 1
ATOM 1369 C C . TYR A 1 175 ? -8.237 34.473 3.210 1.00 79.50 175 TYR A C 1
ATOM 1371 O O . TYR A 1 175 ? -8.462 35.237 2.271 1.00 79.50 175 TYR A O 1
ATOM 1379 N N . TRP A 1 176 ? -7.388 34.796 4.190 1.00 74.19 176 TRP A N 1
ATOM 1380 C CA . TRP A 1 176 ? -6.671 36.073 4.255 1.00 74.19 176 TRP A CA 1
ATOM 1381 C C . TRP A 1 176 ? -5.683 36.237 3.091 1.00 74.19 176 TRP A C 1
ATOM 1383 O O . TRP A 1 176 ? -5.565 37.330 2.540 1.00 74.19 176 TRP A O 1
ATOM 1393 N N . ARG A 1 177 ? -5.041 35.151 2.645 1.00 68.94 177 ARG A N 1
ATOM 1394 C CA . ARG A 1 177 ? -4.140 35.138 1.482 1.00 68.94 177 ARG A CA 1
ATOM 1395 C C . ARG A 1 177 ? -4.867 35.278 0.144 1.00 68.94 177 ARG A C 1
ATOM 1397 O O . ARG A 1 177 ? -4.354 35.925 -0.759 1.00 68.94 177 ARG A O 1
ATOM 1404 N N . ASN A 1 178 ? -6.070 34.726 -0.006 1.00 67.75 178 ASN A N 1
ATOM 1405 C CA . ASN A 1 178 ? -6.874 34.997 -1.204 1.00 67.75 178 ASN A CA 1
ATOM 1406 C C . ASN A 1 178 ? -7.285 36.474 -1.297 1.00 67.75 178 ASN A C 1
ATOM 1408 O O . ASN A 1 178 ? -7.493 36.985 -2.396 1.00 67.75 178 ASN A O 1
ATOM 1412 N N . LYS A 1 179 ? -7.375 37.165 -0.155 1.00 68.25 179 LYS A N 1
ATOM 1413 C CA . LYS A 1 179 ? -7.734 38.584 -0.077 1.00 68.25 179 LYS A CA 1
ATOM 1414 C C . LYS A 1 179 ? -6.526 39.521 -0.196 1.00 68.25 179 LYS A C 1
ATOM 1416 O O . LYS A 1 179 ? -6.648 40.606 -0.754 1.00 68.25 179 LYS A O 1
ATOM 1421 N N . SER A 1 180 ? -5.363 39.104 0.298 1.00 56.44 180 SER A N 1
ATOM 1422 C CA . SER A 1 180 ? -4.100 39.837 0.225 1.00 56.44 180 SER A CA 1
ATOM 1423 C C . SER A 1 180 ? -3.157 39.092 -0.715 1.00 56.44 180 SER A C 1
ATOM 1425 O O . SER A 1 180 ? -2.613 38.064 -0.327 1.00 56.44 180 SER A O 1
ATOM 1427 N N . LYS A 1 181 ? -2.962 39.575 -1.952 1.00 52.94 181 LYS A N 1
ATOM 1428 C CA . LYS A 1 181 ? -2.023 39.017 -2.956 1.00 52.94 181 LYS A CA 1
ATOM 1429 C C . LYS A 1 181 ? -0.545 39.137 -2.516 1.00 52.94 181 LYS A C 1
ATOM 1431 O O . LYS A 1 181 ? 0.284 39.666 -3.245 1.00 52.94 181 LYS A O 1
ATOM 1436 N N . THR A 1 182 ? -0.197 38.688 -1.317 1.00 45.66 182 THR A N 1
ATOM 1437 C CA . THR A 1 182 ? 1.161 38.695 -0.775 1.00 45.66 182 THR A CA 1
ATOM 1438 C C . THR A 1 182 ? 1.711 37.274 -0.727 1.00 45.66 182 THR A C 1
ATOM 1440 O O . THR A 1 182 ? 1.117 36.351 -0.168 1.00 45.66 182 THR A O 1
ATOM 1443 N N . SER A 1 183 ? 2.857 37.095 -1.382 1.00 45.78 183 SER A N 1
ATOM 1444 C CA . SER A 1 183 ? 3.619 35.854 -1.466 1.00 45.78 183 SER A CA 1
ATOM 1445 C C . SER A 1 183 ? 4.633 35.780 -0.324 1.00 45.78 183 SER A C 1
ATOM 1447 O O . SER A 1 183 ? 5.802 36.107 -0.509 1.00 45.78 183 SER A O 1
ATOM 1449 N N . SER A 1 184 ? 4.200 35.369 0.865 1.00 42.19 184 SER A N 1
ATOM 1450 C CA . SER A 1 184 ? 5.119 34.938 1.924 1.00 42.19 184 SER A CA 1
ATOM 1451 C C . SER A 1 184 ? 5.348 33.415 1.856 1.00 42.19 184 SER A C 1
ATOM 1453 O O . SER A 1 184 ? 4.404 32.662 1.574 1.00 42.19 184 SER A O 1
ATOM 1455 N N . PRO A 1 185 ? 6.594 32.941 2.055 1.00 46.97 185 PRO A N 1
ATOM 1456 C CA . PRO A 1 185 ? 6.937 31.527 1.954 1.00 46.97 185 PRO A CA 1
ATOM 1457 C C . PRO A 1 185 ? 6.508 30.760 3.222 1.00 46.97 185 PRO A C 1
ATOM 1459 O O . PRO A 1 185 ? 6.440 31.321 4.309 1.00 46.97 185 PRO 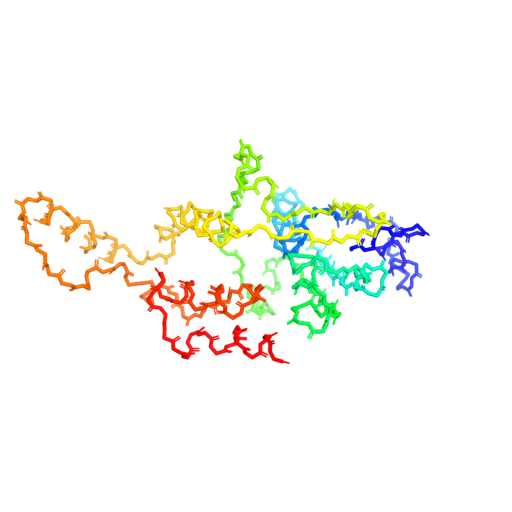A O 1
ATOM 1462 N N . GLU A 1 186 ? 6.194 29.471 3.058 1.00 47.16 186 GLU A N 1
ATOM 1463 C CA . GLU A 1 186 ? 5.997 28.467 4.131 1.00 47.16 186 GLU A CA 1
ATOM 1464 C C . GLU A 1 186 ? 4.703 28.484 4.977 1.00 47.16 186 GLU A C 1
ATOM 1466 O O . GLU A 1 186 ? 4.682 28.068 6.131 1.00 47.16 186 GLU A O 1
ATOM 1471 N N . SER A 1 187 ? 3.552 28.829 4.397 1.00 52.03 187 SER A N 1
ATOM 1472 C CA . SER A 1 187 ? 2.236 28.559 5.026 1.00 52.03 187 SER A CA 1
ATOM 1473 C C . SER A 1 187 ? 1.628 27.209 4.610 1.00 52.03 187 SER A C 1
ATOM 1475 O O . SER A 1 187 ? 0.498 27.142 4.123 1.00 52.03 187 SER A O 1
ATOM 1477 N N . GLY A 1 188 ? 2.397 26.127 4.736 1.00 60.53 188 GLY A N 1
ATOM 1478 C CA . GLY A 1 188 ? 1.9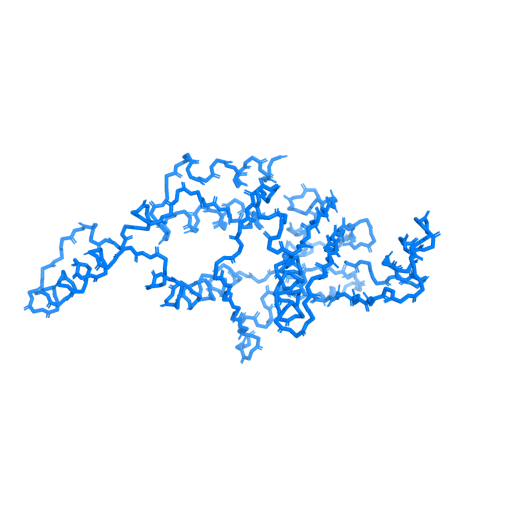16 24.763 4.488 1.00 60.53 188 GLY A CA 1
ATOM 1479 C C . GLY A 1 188 ? 1.055 24.223 5.639 1.00 60.53 188 GLY A C 1
ATOM 1480 O O . GLY A 1 188 ? 1.174 24.668 6.781 1.00 60.53 188 GLY A O 1
ATOM 1481 N N . LEU A 1 189 ? 0.186 23.248 5.354 1.00 67.62 189 LEU A N 1
ATOM 1482 C CA . LEU A 1 189 ? -0.494 22.455 6.388 1.00 67.62 189 LEU A CA 1
ATOM 1483 C C . LEU A 1 189 ? 0.559 21.728 7.235 1.00 67.62 189 LEU A C 1
ATOM 1485 O O . LEU A 1 189 ? 1.320 20.922 6.703 1.00 67.62 189 LEU A O 1
ATOM 1489 N N . ASN A 1 190 ? 0.591 21.980 8.547 1.00 75.62 190 ASN A N 1
ATOM 1490 C CA . ASN A 1 190 ? 1.525 21.287 9.430 1.00 75.62 190 ASN A CA 1
ATOM 1491 C C . ASN A 1 190 ? 0.971 19.907 9.811 1.00 75.62 190 ASN A C 1
ATOM 1493 O O . ASN A 1 1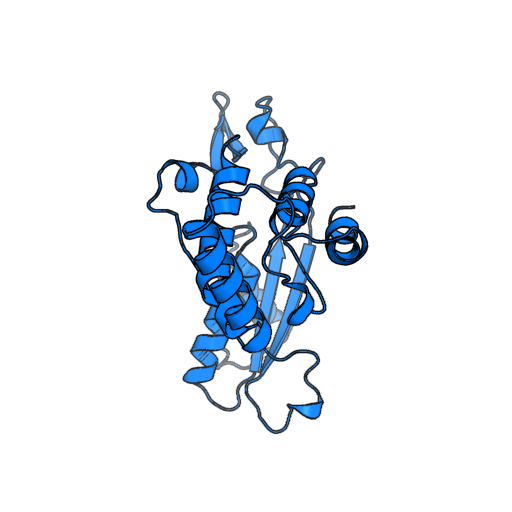90 ? 0.272 19.754 10.816 1.00 75.62 190 ASN A O 1
ATOM 1497 N N . LEU A 1 191 ? 1.295 18.896 9.004 1.00 79.31 191 LEU A N 1
ATOM 1498 C CA . LEU A 1 191 ? 0.853 17.516 9.219 1.00 79.31 191 LEU A CA 1
ATOM 1499 C C . LEU A 1 191 ? 1.365 16.919 10.541 1.00 79.31 191 LEU A C 1
ATOM 1501 O O . LEU A 1 191 ? 0.700 16.062 11.122 1.00 79.31 191 LEU A O 1
ATOM 1505 N N . LYS A 1 192 ? 2.493 17.418 11.060 1.00 78.00 192 LYS A N 1
ATOM 1506 C CA . LYS A 1 192 ? 3.115 16.947 12.309 1.00 78.00 192 LYS A CA 1
ATOM 1507 C C . LYS A 1 192 ? 2.303 17.281 13.559 1.00 78.00 192 LYS A C 1
ATOM 1509 O O . LYS A 1 192 ? 2.529 16.709 14.616 1.00 78.00 192 LYS A O 1
ATOM 1514 N N . SER A 1 193 ? 1.333 18.188 13.447 1.00 78.56 193 SER A N 1
ATOM 1515 C CA . SER A 1 193 ? 0.425 18.530 14.549 1.00 78.56 193 SER A CA 1
ATOM 1516 C C . SER A 1 193 ? -0.543 17.401 14.926 1.00 78.56 193 SER A C 1
ATOM 1518 O O . SER A 1 193 ? -1.027 17.370 16.055 1.00 78.56 193 SER A O 1
ATOM 1520 N N . GLY A 1 194 ? -0.843 16.487 13.995 1.00 79.69 194 GLY A N 1
ATOM 1521 C CA . GLY A 1 194 ? -1.745 15.351 14.220 1.00 79.69 194 GLY A CA 1
ATOM 1522 C C . GLY A 1 194 ? -1.133 13.985 13.906 1.00 79.69 194 GLY A C 1
ATOM 1523 O O . GLY A 1 194 ? -1.763 12.963 14.174 1.00 79.69 194 GLY A O 1
ATOM 1524 N N . ILE A 1 195 ? 0.074 13.944 13.335 1.00 84.69 195 ILE A N 1
ATOM 1525 C CA . ILE A 1 195 ? 0.756 12.712 12.934 1.00 84.69 195 ILE A CA 1
ATOM 1526 C C . ILE A 1 195 ? 2.141 12.679 13.573 1.00 84.69 195 ILE A C 1
ATOM 1528 O O . ILE A 1 195 ? 2.955 13.567 13.340 1.00 84.69 195 ILE A O 1
ATOM 1532 N N . TYR A 1 196 ? 2.400 11.622 14.342 1.00 84.00 196 TYR A N 1
ATOM 1533 C CA . TYR A 1 196 ? 3.687 11.406 15.008 1.00 84.00 196 TYR A CA 1
ATOM 1534 C C . TYR A 1 196 ? 4.705 10.690 14.121 1.00 84.00 196 TYR A C 1
ATOM 1536 O O . TYR A 1 196 ? 5.888 10.995 14.183 1.00 84.00 196 TYR A O 1
ATOM 1544 N N . TYR A 1 197 ? 4.246 9.739 13.302 1.00 87.31 197 TYR A N 1
ATOM 1545 C CA . TYR A 1 197 ? 5.114 8.897 12.484 1.00 87.31 197 TYR A CA 1
ATOM 1546 C C . TYR A 1 197 ? 4.559 8.751 11.074 1.00 87.31 197 TYR A C 1
ATOM 1548 O O . TYR A 1 197 ? 3.354 8.564 10.881 1.00 87.31 197 TYR A O 1
ATOM 1556 N N . PHE A 1 198 ? 5.460 8.781 10.096 1.00 87.19 198 PHE A N 1
ATOM 1557 C CA . PHE A 1 198 ? 5.148 8.616 8.685 1.00 87.19 198 PHE A CA 1
ATOM 1558 C C . PHE A 1 198 ? 5.816 7.342 8.168 1.00 87.19 198 PHE A C 1
ATOM 1560 O O . PHE A 1 198 ? 7.014 7.139 8.324 1.00 87.19 198 PHE A O 1
ATOM 1567 N N . CYS A 1 199 ? 5.031 6.472 7.537 1.00 87.31 199 CYS A N 1
ATOM 1568 C CA . CYS A 1 199 ? 5.545 5.303 6.835 1.00 87.31 199 CYS A CA 1
ATOM 1569 C C . CYS A 1 199 ? 5.109 5.409 5.378 1.00 87.31 199 CYS A C 1
ATOM 1571 O O . CYS A 1 199 ? 3.913 5.380 5.075 1.00 87.31 199 CYS A O 1
ATOM 1573 N N . ILE A 1 200 ? 6.074 5.594 4.483 1.00 87.62 200 ILE A N 1
ATOM 1574 C CA . ILE A 1 200 ? 5.835 5.764 3.052 1.00 87.62 200 ILE A CA 1
ATOM 1575 C C . ILE A 1 200 ? 6.383 4.524 2.355 1.00 87.62 200 ILE A C 1
ATOM 1577 O O . ILE A 1 200 ? 7.425 4.002 2.730 1.00 87.62 200 ILE A O 1
ATOM 1581 N N . HIS A 1 201 ? 5.681 4.020 1.343 1.00 87.44 201 HIS A N 1
ATOM 1582 C CA . HIS A 1 201 ? 6.192 2.891 0.573 1.00 87.44 201 HIS A CA 1
ATOM 1583 C C . HIS A 1 201 ? 7.486 3.296 -0.171 1.00 87.44 201 HIS A C 1
ATOM 1585 O O . HIS A 1 201 ? 7.443 4.239 -0.972 1.00 87.44 201 HIS A O 1
ATOM 1591 N N . PRO A 1 202 ? 8.621 2.602 0.046 1.00 81.12 202 PRO A N 1
ATOM 1592 C CA . PRO A 1 202 ? 9.899 2.955 -0.561 1.00 81.12 202 PRO A CA 1
ATOM 1593 C C . PRO A 1 202 ? 9.994 2.422 -2.000 1.00 81.12 202 PRO A C 1
ATOM 1595 O O . PRO A 1 202 ? 10.754 1.507 -2.289 1.00 81.12 202 PRO A O 1
ATOM 1598 N N . GLY A 1 203 ? 9.239 3.012 -2.931 1.00 76.75 203 GLY A N 1
ATOM 1599 C CA . GLY A 1 203 ? 9.302 2.637 -4.356 1.00 76.75 203 GLY A CA 1
ATOM 1600 C C . GLY A 1 203 ? 10.614 3.033 -5.057 1.00 76.75 203 GLY A C 1
ATOM 1601 O O . GLY A 1 203 ? 10.868 2.625 -6.184 1.00 76.75 203 GLY A O 1
ATOM 1602 N N . GLY A 1 204 ? 11.434 3.860 -4.404 1.00 80.12 204 GLY A N 1
ATOM 1603 C CA . GLY A 1 204 ? 12.726 4.340 -4.883 1.00 80.12 204 GLY A CA 1
ATOM 1604 C C . GLY A 1 204 ? 13.106 5.661 -4.213 1.00 80.12 204 GLY A C 1
ATOM 1605 O O . GLY A 1 204 ? 12.237 6.399 -3.743 1.00 80.12 204 GLY A O 1
ATOM 1606 N N . ARG A 1 205 ? 14.402 5.995 -4.195 1.00 81.44 205 ARG A N 1
ATOM 1607 C CA . ARG A 1 205 ? 14.922 7.196 -3.509 1.00 81.44 205 ARG A CA 1
ATOM 1608 C C . ARG A 1 205 ? 14.221 8.485 -3.950 1.00 81.44 205 ARG A C 1
ATOM 1610 O O . ARG A 1 205 ? 13.760 9.255 -3.116 1.00 81.44 205 ARG A O 1
ATOM 1617 N N . ALA A 1 206 ? 14.051 8.667 -5.260 1.00 79.50 206 ALA A N 1
ATOM 1618 C CA . ALA A 1 206 ? 13.391 9.847 -5.818 1.00 79.50 206 ALA A CA 1
ATOM 1619 C C . ALA A 1 206 ? 11.930 10.003 -5.354 1.00 79.50 206 ALA A C 1
ATOM 1621 O O . ALA A 1 206 ? 11.462 11.126 -5.174 1.00 79.50 206 ALA A O 1
ATOM 1622 N N . VAL A 1 207 ? 11.215 8.892 -5.137 1.00 79.94 207 VAL A N 1
ATOM 1623 C CA . VAL A 1 207 ? 9.827 8.910 -4.652 1.00 79.94 207 VAL A CA 1
ATOM 1624 C C . VAL A 1 207 ? 9.785 9.328 -3.185 1.00 79.94 207 VAL A C 1
ATOM 1626 O O . VAL A 1 207 ? 8.971 10.175 -2.825 1.00 79.94 207 VAL A O 1
ATOM 1629 N N . ILE A 1 208 ? 10.690 8.797 -2.358 1.00 84.00 208 ILE A N 1
ATOM 1630 C CA . ILE A 1 208 ? 10.797 9.165 -0.939 1.00 84.00 208 ILE A CA 1
ATOM 1631 C C . ILE A 1 208 ? 11.095 10.662 -0.806 1.00 84.00 208 ILE A C 1
ATOM 1633 O O . ILE A 1 208 ? 10.383 11.363 -0.093 1.00 84.00 208 ILE A O 1
ATOM 1637 N N . ASP A 1 209 ? 12.077 11.175 -1.550 1.00 84.06 209 ASP A N 1
ATOM 1638 C CA . ASP A 1 209 ? 12.488 12.583 -1.474 1.00 84.06 209 ASP A CA 1
ATOM 1639 C C . ASP A 1 209 ? 11.415 13.541 -2.022 1.00 84.06 209 ASP A C 1
ATOM 1641 O O . ASP A 1 209 ? 11.225 14.651 -1.517 1.00 84.06 209 ASP A O 1
ATOM 1645 N N . ALA A 1 210 ? 10.687 13.137 -3.067 1.00 81.62 210 ALA A N 1
ATOM 1646 C CA . ALA A 1 210 ? 9.555 13.906 -3.578 1.00 81.62 210 ALA A CA 1
ATOM 1647 C C . ALA A 1 210 ? 8.410 13.973 -2.555 1.00 81.62 210 ALA A C 1
ATOM 1649 O O . ALA A 1 210 ? 7.862 15.049 -2.312 1.00 81.62 210 ALA A O 1
ATOM 1650 N N . MET A 1 211 ? 8.082 12.846 -1.923 1.00 81.06 211 MET A N 1
ATOM 1651 C CA . MET A 1 211 ? 7.026 12.770 -0.912 1.00 81.06 211 MET A CA 1
ATOM 1652 C C . MET A 1 211 ? 7.413 13.524 0.360 1.00 81.06 211 MET A C 1
ATOM 1654 O O . MET A 1 211 ? 6.597 14.272 0.889 1.00 81.06 211 MET A O 1
ATOM 1658 N N . GLY A 1 212 ? 8.669 13.413 0.793 1.00 82.38 212 GLY A N 1
ATOM 1659 C CA . GLY A 1 212 ? 9.214 14.164 1.919 1.00 82.38 212 GLY A CA 1
ATOM 1660 C C . GLY A 1 212 ? 9.053 15.671 1.746 1.00 82.38 212 GLY A C 1
ATOM 1661 O O . GLY A 1 212 ? 8.463 16.335 2.597 1.00 82.38 212 GLY A O 1
ATOM 1662 N N . ARG A 1 213 ? 9.468 16.198 0.587 1.00 82.56 213 ARG A N 1
ATOM 1663 C CA . ARG A 1 213 ? 9.295 17.620 0.246 1.00 82.56 213 ARG A CA 1
ATOM 1664 C C . ARG A 1 213 ? 7.828 18.030 0.151 1.00 82.56 213 ARG A C 1
ATOM 1666 O O . ARG A 1 213 ? 7.459 19.075 0.674 1.00 82.56 213 ARG A O 1
ATOM 1673 N N . SER A 1 214 ? 6.982 17.213 -0.478 1.00 78.00 214 SER A N 1
ATOM 1674 C CA . SER A 1 214 ? 5.555 17.527 -0.635 1.00 78.00 214 SER A CA 1
ATOM 1675 C C . SER A 1 214 ? 4.789 17.550 0.690 1.00 78.00 214 SER A C 1
ATOM 1677 O O . SER A 1 214 ? 3.768 18.229 0.780 1.00 78.00 214 SER A O 1
ATOM 1679 N N . LEU A 1 215 ? 5.238 16.785 1.685 1.00 78.06 215 LEU A N 1
ATOM 1680 C CA . LEU A 1 215 ? 4.589 16.653 2.990 1.00 78.06 215 LEU A CA 1
ATOM 1681 C C . LEU A 1 215 ? 5.263 17.489 4.088 1.00 78.06 215 LEU A C 1
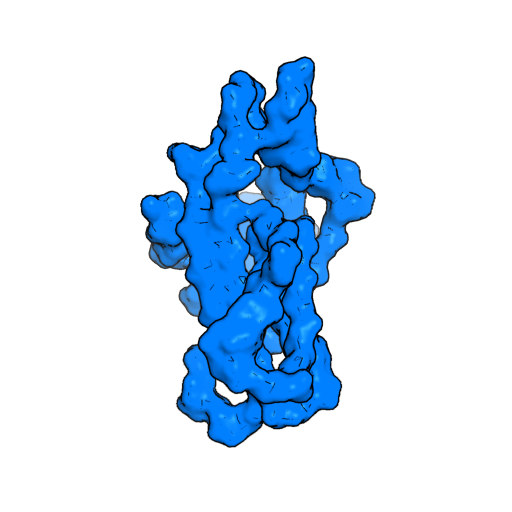ATOM 1683 O O . LEU A 1 215 ? 4.785 17.485 5.219 1.00 78.06 215 LEU A O 1
ATOM 1687 N N . GLY A 1 216 ? 6.347 18.208 3.771 1.00 80.38 216 GLY A N 1
ATOM 1688 C CA . GLY A 1 216 ? 7.115 18.978 4.755 1.00 80.38 216 GLY A CA 1
ATOM 1689 C C . GLY A 1 216 ? 7.767 18.097 5.827 1.00 80.38 216 GLY A C 1
ATOM 1690 O O . GLY A 1 216 ? 7.849 18.489 6.993 1.00 80.38 216 GLY A O 1
ATOM 1691 N N . LEU A 1 217 ? 8.174 16.882 5.453 1.00 85.31 217 LEU A N 1
ATOM 1692 C CA . LEU A 1 217 ? 8.798 15.914 6.354 1.00 85.31 217 LEU A CA 1
ATOM 1693 C C . LEU A 1 217 ? 10.298 16.168 6.451 1.00 85.31 217 LEU A C 1
ATOM 1695 O O . LEU A 1 217 ? 10.937 16.557 5.473 1.00 85.31 217 LEU A O 1
ATOM 1699 N N . ASN A 1 218 ? 10.852 15.951 7.641 1.00 85.69 218 ASN A N 1
ATOM 1700 C CA . ASN A 1 218 ? 12.291 16.047 7.859 1.00 85.69 218 ASN A CA 1
ATOM 1701 C C . ASN A 1 218 ? 12.962 14.678 7.652 1.00 85.69 218 ASN A C 1
ATOM 1703 O O . ASN A 1 218 ? 12.307 13.665 7.412 1.00 85.69 218 ASN A O 1
ATOM 1707 N N . GLU A 1 219 ? 14.287 14.663 7.751 1.00 86.38 219 GLU A N 1
ATOM 1708 C CA . GLU A 1 219 ? 15.096 13.448 7.621 1.00 86.38 219 GLU A CA 1
ATOM 1709 C C . GLU A 1 219 ? 14.719 12.363 8.641 1.00 86.38 219 GLU A C 1
ATOM 1711 O O . GLU A 1 219 ? 14.632 11.194 8.278 1.00 86.38 219 GLU A O 1
ATOM 1716 N N . TYR A 1 220 ? 14.395 12.750 9.878 1.00 87.25 220 TYR A N 1
ATOM 1717 C CA . TYR A 1 220 ? 13.968 11.822 10.929 1.00 87.25 220 TYR A CA 1
ATOM 1718 C C . TYR A 1 220 ? 12.634 11.130 10.600 1.00 87.25 220 TYR A C 1
ATOM 1720 O O . TYR A 1 220 ? 12.498 9.921 10.751 1.00 87.25 220 TYR A O 1
ATOM 1728 N N . ASP A 1 221 ? 11.655 11.868 10.071 1.00 86.44 221 ASP A N 1
ATOM 1729 C CA . ASP A 1 221 ? 10.358 11.305 9.672 1.00 86.44 221 ASP A CA 1
ATOM 1730 C C . ASP A 1 221 ? 10.496 10.294 8.518 1.00 86.44 221 ASP A C 1
ATOM 1732 O O . ASP A 1 221 ? 9.679 9.384 8.372 1.00 86.44 221 ASP A O 1
ATOM 1736 N N . LEU A 1 222 ? 11.508 10.479 7.664 1.00 88.06 222 LEU A N 1
ATOM 1737 C CA . LEU A 1 222 ? 11.768 9.645 6.489 1.00 88.06 222 LEU A CA 1
ATOM 1738 C C . LEU A 1 222 ? 12.752 8.507 6.765 1.00 88.06 222 LEU A C 1
ATOM 1740 O O . LEU A 1 222 ? 12.817 7.574 5.960 1.00 88.06 222 LEU A O 1
ATOM 1744 N N . GLU A 1 223 ? 13.487 8.553 7.876 1.00 88.50 223 GLU A N 1
ATOM 1745 C CA . GLU A 1 223 ? 14.517 7.581 8.243 1.00 88.50 223 GLU A CA 1
ATOM 1746 C C . GLU A 1 223 ? 13.999 6.134 8.180 1.00 88.50 223 GLU A C 1
ATOM 1748 O O . GLU A 1 223 ? 14.596 5.351 7.436 1.00 88.50 223 GLU A O 1
ATOM 1753 N N . PRO A 1 224 ? 12.851 5.760 8.791 1.00 87.38 224 PRO A N 1
ATOM 1754 C CA . PRO A 1 224 ? 12.366 4.379 8.719 1.00 87.38 224 PRO A CA 1
ATOM 1755 C C . PRO A 1 224 ? 12.083 3.922 7.283 1.00 87.38 224 PRO A C 1
ATOM 1757 O O . PRO A 1 224 ? 12.320 2.770 6.920 1.00 87.38 224 PRO A O 1
ATOM 1760 N N . THR A 1 225 ? 11.595 4.838 6.442 1.00 87.25 225 THR A N 1
ATOM 1761 C CA . THR A 1 225 ? 11.318 4.552 5.029 1.00 87.25 225 THR A CA 1
ATOM 1762 C C . THR A 1 225 ? 12.617 4.389 4.233 1.00 87.25 225 THR A C 1
ATOM 1764 O O . THR A 1 225 ? 12.705 3.512 3.374 1.00 87.25 225 THR A O 1
ATOM 1767 N N . ARG A 1 226 ? 13.639 5.207 4.513 1.00 86.56 226 ARG A N 1
ATOM 1768 C CA . ARG A 1 226 ? 14.951 5.123 3.856 1.00 86.56 226 ARG A CA 1
ATOM 1769 C C . ARG A 1 226 ? 15.731 3.887 4.281 1.00 86.56 226 ARG A C 1
ATOM 1771 O O . ARG A 1 226 ? 16.335 3.253 3.424 1.00 86.56 226 ARG A O 1
ATOM 1778 N N . MET A 1 227 ? 15.670 3.506 5.553 1.00 86.06 227 MET A N 1
ATOM 1779 C CA . MET A 1 227 ? 16.288 2.272 6.038 1.00 86.06 227 MET A CA 1
ATOM 1780 C C . MET A 1 227 ? 15.702 1.038 5.349 1.00 86.06 227 MET A C 1
ATOM 1782 O O . MET A 1 227 ? 16.444 0.133 5.010 1.00 86.06 227 MET A O 1
ATOM 1786 N N . ALA A 1 228 ? 14.397 1.021 5.061 1.00 83.38 228 ALA A N 1
ATOM 1787 C CA . ALA A 1 228 ? 13.772 -0.070 4.310 1.00 83.38 228 ALA A CA 1
ATOM 1788 C C . ALA A 1 228 ? 14.140 -0.094 2.808 1.00 83.38 228 ALA A C 1
ATOM 1790 O O . ALA A 1 228 ? 13.843 -1.072 2.119 1.00 83.38 228 ALA A O 1
ATOM 1791 N N . LEU A 1 229 ? 14.749 0.978 2.281 1.00 75.69 229 LEU A N 1
ATOM 1792 C CA . LEU A 1 229 ? 15.234 1.046 0.901 1.00 75.69 229 LEU A CA 1
ATOM 1793 C C . LEU A 1 229 ? 16.660 0.488 0.748 1.00 75.69 229 LEU A C 1
ATOM 1795 O O . LEU A 1 229 ? 17.033 0.168 -0.382 1.00 75.69 229 LEU A O 1
ATOM 1799 N N . HIS A 1 230 ? 17.447 0.364 1.820 1.00 61.97 230 HIS A N 1
ATOM 1800 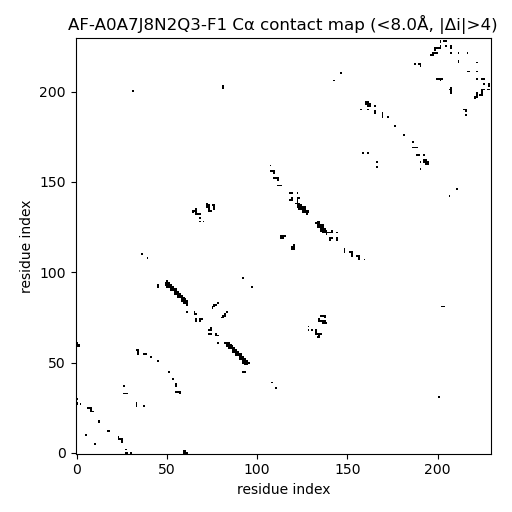C CA . HIS A 1 230 ? 18.835 -0.120 1.803 1.00 61.97 230 HIS A CA 1
ATOM 1801 C C . HIS A 1 230 ? 18.924 -1.557 2.319 1.00 61.97 230 HIS A C 1
ATOM 1803 O O . HIS A 1 230 ? 19.548 -2.369 1.596 1.00 61.97 230 HIS A O 1
#

pLDDT: mean 83.89, std 10.88, range [42.19, 96.31]

Sequence (230 aa):
MISSVPSIPARMINRYKMREDVKVFNLSGMGCSASVIAVDLVNHLFQTYKNQFAIVVSSESLSPNWYVGKERSMMLPNPNILFRIGGCSLLLTNKRELKHRAILKLNHLVRTHVGSIDEAYGSCTRIEDDQGNCGFFLTKNLPKAAAKAVSMNLRVLVPKMLPLRELIRYSMVTYWRNKSKTSSPESGLNLKSGIYYFCIHPGGRAVIDAMGRSLGLNEYDLEPTRMALH